Protein AF-A0A166U995-F1 (afdb_monomer)

Foldseek 3Di:
DDFPQDKDKFKFFFKDWPDCPCVVVDPVDDTDMDTDPWIKMKIKHFDDDDPPDADQKEWEAAQQAPPRIWIWHWDQDPPLPFIQIDTDADDPCRDDDQLLLRLLCRLLRRVLVVLLVVVVVVVVVVDDDPVVVVVVVVLSDGYMYMYIFTFCLQFDPVFAFPDPDPPNDRGTRGHHHPQPTHGPQRPVSLRVSLNSSVSSCPRRDDVVSADCVDPVNVVVSCVSSVVSSVSSVVVLVVVVVVVVVVVVVVPPDDDDDDDDDDDDPPSDPPDDDDDPDDDDDD

Mean predicted aligned error: 12.71 Å

Nearest PDB structures (foldseek):
  3k17-assembly1_A  TM=7.870E-01  e=3.834E-06  Listeria innocua
  1k47-assembly6_F  TM=7.897E-01  e=2.442E-03  Streptococcus pneumoniae R6
  3u1k-assembly1_A  TM=3.417E-01  e=2.983E+00  Homo sapiens

InterPro domains:
  IPR014721 Small ribosomal subunit protein uS5 domain 2-type fold, subgroup [G3DSA:3.30.230.10] (4-231)
  IPR020568 Ribosomal protein uS5 domain 2-type superfamily [SSF54211] (8-223)
  IPR035102 Phosphomevalonate kinase [PTHR31814] (8-224)

pLDDT: mean 74.11, std 20.64, range [25.38, 97.12]

Radius of gyration: 22.21 Å; Cα contacts (8 Å, |Δi|>4): 396; chains: 1; bounding box: 67×56×67 Å

Secondary structure (DSSP, 8-state):
-PPPSSPEEEEEEEEEEEE-GGGGGSTT---EEEEEEEEEEEEEEE-PPPTT----EEEEE-TTSTT-EEEEEEEEPSTT--EEEEE---STT-PPP-HHHHHHHHHHHHHHHHHHHHHHHHHHHTT--THHHHHHTT-S---EEEEEEE-GGGB-TTS-BSS-SS---SSPPBSS-TTTSPB-SS-HHHHHHHHHHHHHHHHHS-TTT--TTSHHHHHHHHHHHHHHHHHHHHHHHHHHHHHHHHHHHT-------------------S------------

Sequence (282 aa):
MAPTDTPVAVSAPGKVLLAGGYLVLDRNYTGLVFGLSARINVIAGAIHTGPGVQLNEIVVDSPQFVDAQWRYGYHAAPAEGGIKVTQLQVGPDTQQPNPFVETTLSYALTFVQHVLDEQQQQQQQSGKTAAAAAAAASHSLSPVRLIILADNDYYSQSTPTITGAGAAGRFPRFTVPLSKANKTGLGSSAALVTSLTAAVLSHYLPRAAFDMASPGGQQTLHNLGGSTTRLGASRCKAAAAAAAAGRKGRGSRKRRRRGCACQRASCCACATSTAAARRSAW

Structure (mmCIF, N/CA/C/O backbone):
data_AF-A0A166U995-F1
#
_entry.id   AF-A0A166U995-F1
#
loop_
_atom_site.group_PDB
_atom_site.id
_atom_site.type_symbol
_atom_site.label_atom_id
_atom_site.label_alt_id
_atom_site.label_comp_id
_atom_site.label_asym_id
_atom_site.label_entity_id
_atom_site.label_seq_id
_atom_site.pdbx_PDB_ins_code
_atom_site.Cartn_x
_atom_site.Cartn_y
_atom_site.Cartn_z
_atom_site.occupancy
_atom_site.B_iso_or_equiv
_atom_site.auth_seq_id
_atom_site.auth_comp_id
_atom_site.auth_asym_id
_atom_site.auth_atom_id
_atom_site.pdbx_PDB_model_num
ATOM 1 N N . MET A 1 1 ? -11.343 -5.758 20.465 1.00 40.97 1 MET A N 1
ATOM 2 C CA . MET A 1 1 ? -11.021 -7.023 19.765 1.00 40.97 1 MET A CA 1
ATOM 3 C C . MET A 1 1 ? -9.571 -6.901 19.330 1.00 40.97 1 MET A C 1
ATOM 5 O O . MET A 1 1 ? -9.270 -5.942 18.634 1.00 40.97 1 MET A O 1
ATOM 9 N N . ALA A 1 2 ? -8.675 -7.733 19.869 1.00 41.19 2 ALA A N 1
ATOM 10 C CA . ALA A 1 2 ? -7.238 -7.648 19.593 1.00 41.19 2 ALA A CA 1
ATOM 11 C C . ALA A 1 2 ? -6.964 -7.831 18.084 1.00 41.19 2 ALA A C 1
ATOM 13 O O . ALA A 1 2 ? -7.758 -8.520 17.433 1.00 41.19 2 ALA A O 1
ATOM 14 N N . PRO A 1 3 ? -5.889 -7.237 17.525 1.00 52.44 3 PRO A N 1
ATOM 15 C CA . PRO A 1 3 ? -5.439 -7.559 16.170 1.00 52.44 3 PRO A CA 1
ATOM 16 C C . PRO A 1 3 ? -5.376 -9.083 16.033 1.00 52.44 3 PRO A C 1
ATOM 18 O O . PRO A 1 3 ? -4.871 -9.768 16.925 1.00 52.44 3 PRO A O 1
ATOM 21 N N . THR A 1 4 ? -5.956 -9.636 14.968 1.00 55.25 4 THR A N 1
ATOM 22 C CA . THR A 1 4 ? -5.869 -11.078 14.732 1.00 55.25 4 THR A CA 1
ATOM 23 C C . THR A 1 4 ? -4.399 -11.453 14.639 1.00 55.25 4 THR A C 1
ATOM 25 O O . THR A 1 4 ? -3.689 -10.959 13.768 1.00 55.25 4 THR A O 1
ATOM 28 N N . ASP A 1 5 ? -3.962 -12.348 15.522 1.00 66.50 5 ASP A N 1
ATOM 29 C CA . ASP A 1 5 ? -2.595 -12.883 15.556 1.00 66.50 5 ASP A CA 1
ATOM 30 C C . ASP A 1 5 ? -2.226 -13.630 14.256 1.00 66.50 5 ASP A C 1
ATOM 32 O O . ASP A 1 5 ? -1.081 -13.954 13.953 1.00 66.50 5 ASP A O 1
ATOM 36 N N . THR A 1 6 ? -3.236 -13.898 13.429 1.00 82.56 6 THR A N 1
ATOM 37 C CA . THR A 1 6 ? -3.070 -14.456 12.099 1.00 82.56 6 THR A CA 1
ATOM 38 C C . THR A 1 6 ? -2.465 -13.417 11.148 1.00 82.56 6 THR A C 1
ATOM 40 O O . THR A 1 6 ? -3.075 -12.368 10.917 1.00 82.56 6 THR A O 1
ATOM 43 N N . PRO A 1 7 ? -1.306 -13.706 10.532 1.00 89.19 7 PRO A N 1
ATOM 44 C CA . PRO A 1 7 ? -0.726 -12.816 9.543 1.00 89.19 7 PRO A CA 1
ATOM 45 C C . PRO A 1 7 ? -1.648 -12.688 8.328 1.00 89.19 7 PRO A C 1
ATOM 47 O O . PRO A 1 7 ? -2.227 -13.662 7.844 1.00 89.19 7 PRO A O 1
ATOM 50 N N . VAL A 1 8 ? -1.753 -11.470 7.808 1.00 93.19 8 VAL A N 1
ATOM 51 C CA . VAL A 1 8 ? -2.562 -11.139 6.638 1.00 93.19 8 VAL A CA 1
ATOM 52 C C . VAL A 1 8 ? -1.644 -10.975 5.437 1.00 93.19 8 VAL A C 1
ATOM 54 O O . VAL A 1 8 ? -0.728 -10.160 5.466 1.00 93.19 8 VAL A O 1
ATOM 57 N N . ALA A 1 9 ? -1.900 -11.713 4.360 1.00 95.06 9 ALA A N 1
ATOM 58 C CA . ALA A 1 9 ? -1.171 -11.577 3.104 1.00 95.06 9 ALA A CA 1
ATOM 59 C C . ALA A 1 9 ? -2.103 -11.055 2.005 1.00 95.06 9 ALA A C 1
ATOM 61 O O . ALA A 1 9 ? -3.118 -11.677 1.696 1.00 95.06 9 ALA A O 1
ATOM 62 N N . VAL A 1 10 ? -1.747 -9.923 1.395 1.00 95.56 10 VAL A N 1
ATOM 63 C CA . VAL A 1 10 ? -2.511 -9.301 0.304 1.00 95.56 10 VAL A CA 1
ATOM 64 C C . VAL A 1 10 ? -1.605 -9.066 -0.892 1.00 95.56 10 VAL A C 1
ATOM 66 O O . VAL A 1 10 ? -0.420 -8.786 -0.738 1.00 95.56 10 VAL A O 1
ATOM 69 N N . SER A 1 11 ? -2.157 -9.149 -2.103 1.00 95.31 11 SER A N 1
ATOM 70 C CA . SER A 1 11 ? -1.433 -8.791 -3.321 1.00 95.31 11 SER A CA 1
ATOM 71 C C . SER A 1 11 ? -2.238 -7.859 -4.215 1.00 95.31 11 SER A C 1
ATOM 73 O O . SER A 1 11 ? -3.460 -7.976 -4.303 1.00 95.31 11 SER A O 1
ATOM 75 N N . ALA A 1 12 ? -1.545 -6.954 -4.903 1.00 94.38 12 ALA A N 1
ATOM 76 C CA . ALA A 1 12 ? -2.131 -6.058 -5.892 1.00 94.38 12 ALA A CA 1
ATOM 77 C C . ALA A 1 12 ? -1.414 -6.206 -7.244 1.00 94.38 12 ALA A C 1
ATOM 79 O O . ALA A 1 12 ? -0.177 -6.254 -7.273 1.00 94.38 12 ALA A O 1
ATOM 80 N N . PRO A 1 13 ? -2.164 -6.291 -8.357 1.00 94.38 13 PRO A N 1
ATOM 81 C CA . PRO A 1 13 ? -1.589 -6.408 -9.689 1.00 94.38 13 PRO A CA 1
ATOM 82 C C . PRO A 1 13 ? -1.002 -5.080 -10.177 1.00 94.38 13 PRO A C 1
ATOM 84 O O . PRO A 1 13 ? -1.408 -3.992 -9.760 1.00 94.38 13 PRO A O 1
ATOM 87 N N . GLY A 1 14 ? -0.064 -5.191 -11.112 1.00 89.69 14 GLY A N 1
ATOM 88 C CA . GLY A 1 14 ? 0.461 -4.074 -11.883 1.00 89.69 14 GLY A CA 1
ATOM 89 C C . GLY A 1 14 ? -0.554 -3.588 -12.902 1.00 89.69 14 GLY A C 1
ATOM 90 O O . GLY A 1 14 ? -1.583 -4.228 -13.136 1.00 89.69 14 GLY A O 1
ATOM 91 N N . LYS A 1 15 ? -0.258 -2.450 -13.529 1.00 91.38 15 LYS A N 1
ATOM 92 C CA . LYS A 1 15 ? -1.148 -1.860 -14.527 1.00 91.38 15 LYS A CA 1
ATOM 93 C C . LYS A 1 15 ? -0.398 -1.299 -15.722 1.00 91.38 15 LYS A C 1
ATOM 95 O O . LYS A 1 15 ? 0.679 -0.723 -15.570 1.00 91.38 15 LYS A O 1
ATOM 100 N N . VAL A 1 16 ? -1.024 -1.399 -16.891 1.00 90.38 16 VAL A N 1
ATOM 101 C CA . VAL A 1 16 ? -0.545 -0.795 -18.141 1.00 90.38 16 VAL A CA 1
ATOM 102 C C . VAL A 1 16 ? -1.688 -0.048 -18.813 1.00 90.38 16 VAL A C 1
ATOM 104 O O . VAL A 1 16 ? -2.783 -0.585 -18.968 1.00 90.38 16 VAL A O 1
ATOM 107 N N . LEU A 1 17 ? -1.428 1.204 -19.194 1.00 89.19 17 LEU A N 1
ATOM 108 C CA . LEU A 1 17 ? -2.346 2.015 -19.991 1.00 89.19 17 LEU A CA 1
ATOM 109 C C . LEU A 1 17 ? -2.196 1.612 -21.460 1.00 89.19 17 LEU A C 1
ATOM 111 O O . LEU A 1 17 ? -1.150 1.863 -22.054 1.00 89.19 17 LEU A O 1
ATOM 115 N N . LEU A 1 18 ? -3.228 0.987 -22.024 1.00 89.56 18 LEU A N 1
ATOM 116 C CA . LEU A 1 18 ? -3.241 0.558 -23.421 1.00 89.56 18 LEU A CA 1
ATOM 117 C C . LEU A 1 18 ? -3.664 1.696 -24.355 1.00 89.56 18 LEU A C 1
ATOM 119 O O . LEU A 1 18 ? -3.081 1.870 -25.420 1.00 89.56 18 LEU A O 1
ATOM 123 N N . ALA A 1 19 ? -4.675 2.474 -23.955 1.00 90.44 19 ALA A N 1
ATOM 124 C CA . ALA A 1 19 ? -5.242 3.544 -24.774 1.00 90.44 19 ALA A CA 1
ATOM 125 C C . ALA A 1 19 ? -5.644 4.765 -23.933 1.00 90.44 19 ALA A C 1
ATOM 127 O O . ALA A 1 19 ? -5.934 4.647 -22.743 1.00 90.44 19 ALA A O 1
ATOM 128 N N . GLY A 1 20 ? -5.658 5.940 -24.570 1.00 87.56 20 GLY A N 1
ATOM 129 C CA . GLY A 1 20 ? -6.004 7.238 -23.974 1.00 87.56 20 GLY A CA 1
ATOM 130 C C . GLY A 1 20 ? -4.795 8.153 -23.746 1.00 87.56 20 GLY A C 1
ATOM 131 O O . GLY A 1 20 ? -4.885 9.360 -23.955 1.00 87.56 20 GLY A O 1
ATOM 132 N N . GLY A 1 21 ? -3.630 7.600 -23.391 1.00 87.38 21 GLY A N 1
ATOM 133 C CA . GLY A 1 21 ? -2.399 8.382 -23.213 1.00 87.38 21 GLY A CA 1
ATOM 134 C C . GLY A 1 21 ? -2.585 9.552 -22.241 1.00 87.38 21 GLY A C 1
ATOM 135 O O . GLY A 1 21 ? -3.121 9.374 -21.153 1.00 87.38 21 GLY A O 1
ATOM 136 N N . TYR A 1 22 ? -2.162 10.756 -22.632 1.00 87.62 22 TYR A N 1
ATOM 137 C CA . TYR A 1 22 ? -2.335 11.965 -21.816 1.00 87.62 22 TYR A CA 1
ATOM 138 C C . TYR A 1 22 ? -3.757 12.538 -21.828 1.00 87.62 22 TYR A C 1
ATOM 140 O O . TYR A 1 22 ? -4.067 13.362 -20.970 1.00 87.62 22 TYR A O 1
ATOM 148 N N . LEU A 1 23 ? -4.629 12.102 -22.745 1.00 90.19 23 LEU A N 1
ATOM 149 C CA . LEU A 1 23 ? -6.001 12.615 -22.829 1.00 90.19 23 LEU A CA 1
ATOM 150 C C . LEU A 1 23 ? -6.800 12.297 -21.566 1.00 90.19 23 LE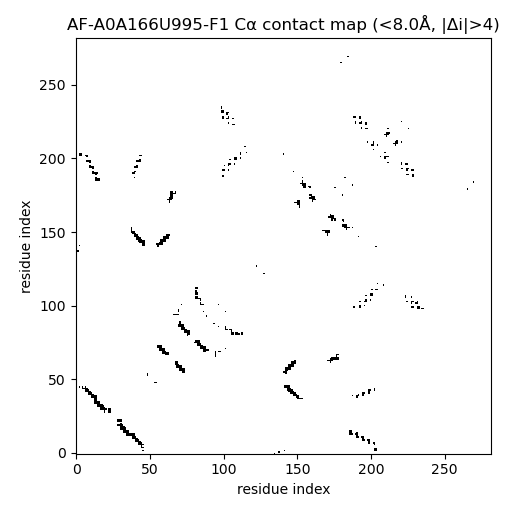U A C 1
ATOM 152 O O . LEU A 1 23 ? -7.637 13.090 -21.165 1.00 90.19 23 LEU A O 1
ATOM 156 N N . VAL A 1 24 ? -6.456 11.207 -20.872 1.00 87.62 24 VAL A N 1
ATOM 157 C CA . VAL A 1 24 ? -7.078 10.789 -19.601 1.00 87.62 24 VAL A CA 1
ATOM 158 C C . VAL A 1 24 ? -6.906 11.799 -18.457 1.00 87.62 24 VAL A C 1
ATOM 160 O O . VAL A 1 24 ? -7.468 11.611 -17.381 1.00 87.62 24 VAL A O 1
ATOM 163 N N . LEU A 1 25 ? -6.074 12.832 -18.639 1.00 86.12 25 LEU A N 1
ATOM 164 C CA . LEU A 1 25 ? -5.961 13.944 -17.693 1.00 86.12 25 LEU A CA 1
ATOM 165 C C . LEU A 1 25 ? -7.156 14.905 -17.783 1.00 86.12 25 LEU A C 1
ATOM 167 O O . LEU A 1 25 ? -7.445 15.598 -16.808 1.00 86.12 25 LEU A O 1
ATOM 171 N N . ASP A 1 26 ? -7.839 14.939 -18.926 1.00 89.31 26 ASP A N 1
ATOM 172 C CA . ASP A 1 26 ? -9.098 15.647 -19.117 1.00 89.31 26 ASP A CA 1
ATOM 173 C C . ASP A 1 26 ? -10.264 14.683 -18.845 1.00 89.31 26 ASP A C 1
ATOM 175 O O . ASP A 1 26 ? -10.304 13.557 -19.341 1.00 89.31 26 ASP A O 1
ATOM 179 N N . ARG A 1 27 ? -11.226 15.140 -18.034 1.00 89.19 27 ARG A N 1
ATOM 180 C CA . ARG A 1 27 ? -12.391 14.356 -17.598 1.00 89.19 27 ARG A CA 1
ATOM 181 C C . ARG A 1 27 ? -13.277 13.903 -18.759 1.00 89.19 27 ARG A C 1
ATOM 183 O O . ARG A 1 27 ? -14.024 12.947 -18.584 1.00 89.19 27 ARG A O 1
ATOM 190 N N . ASN A 1 28 ? -13.200 14.570 -19.911 1.00 93.06 28 ASN A N 1
ATOM 191 C CA . ASN A 1 28 ? -13.978 14.218 -21.098 1.00 93.06 28 ASN A CA 1
ATOM 192 C C . ASN A 1 28 ? -13.472 12.953 -21.807 1.00 93.06 28 ASN A C 1
ATOM 194 O O . ASN A 1 28 ? -14.183 12.410 -22.649 1.00 93.06 28 ASN A O 1
ATOM 198 N N . TYR A 1 29 ? -12.263 12.478 -21.492 1.00 90.88 29 TYR A N 1
ATOM 199 C CA . TYR A 1 29 ? -11.660 11.333 -22.166 1.00 90.88 29 TYR A CA 1
ATOM 200 C C . TYR A 1 29 ? -11.418 10.174 -21.204 1.00 90.88 29 TYR A C 1
ATOM 202 O O . TYR A 1 29 ? -10.884 10.323 -20.105 1.00 90.88 29 TYR A O 1
ATOM 210 N N . THR A 1 30 ? -11.756 8.973 -21.661 1.00 92.06 30 THR A N 1
ATOM 211 C CA . THR A 1 30 ? -11.532 7.726 -20.928 1.00 92.06 30 THR A CA 1
ATOM 212 C C . THR A 1 30 ? -10.283 7.010 -21.428 1.00 92.06 30 THR A C 1
ATOM 214 O O . THR A 1 30 ? -9.987 7.009 -22.623 1.00 92.06 30 THR A O 1
ATOM 217 N N . GLY A 1 31 ? -9.562 6.359 -20.516 1.00 90.88 31 GLY A N 1
ATOM 218 C CA . GLY A 1 31 ? -8.448 5.471 -20.848 1.00 90.88 31 GLY A CA 1
ATOM 219 C C . GLY A 1 31 ? -8.813 4.002 -20.674 1.00 90.88 31 GLY A C 1
ATOM 220 O O . GLY A 1 31 ? -9.660 3.666 -19.850 1.00 90.88 31 GLY A O 1
ATOM 221 N N . LEU A 1 32 ? -8.122 3.126 -21.403 1.00 92.31 32 LEU A N 1
ATOM 222 C CA . LEU A 1 32 ? -8.209 1.676 -21.224 1.00 92.31 32 LEU A CA 1
ATOM 223 C C . LEU A 1 32 ? -6.954 1.175 -20.510 1.00 92.31 32 LEU A C 1
ATOM 225 O O . LEU A 1 32 ? -5.838 1.381 -20.992 1.00 92.31 32 LEU A O 1
ATOM 229 N N . VAL A 1 33 ? -7.136 0.512 -19.369 1.00 90.75 33 VAL A N 1
ATOM 230 C CA . VAL A 1 33 ? -6.049 -0.013 -18.533 1.00 90.75 33 VAL A CA 1
ATOM 231 C C . VAL A 1 33 ? -6.222 -1.515 -18.355 1.00 90.75 33 VAL A C 1
ATOM 233 O O . VAL A 1 33 ? -7.307 -1.969 -18.003 1.00 90.75 33 VAL A O 1
ATOM 236 N N . PHE A 1 34 ? -5.140 -2.274 -18.528 1.00 91.56 34 PHE A N 1
ATOM 237 C CA . PHE A 1 34 ? -5.103 -3.695 -18.192 1.00 91.56 34 PHE A CA 1
ATOM 238 C C . PHE A 1 34 ? -4.376 -3.939 -16.873 1.00 91.56 34 PHE A C 1
ATOM 240 O O . PHE A 1 34 ? -3.323 -3.351 -16.608 1.00 91.56 34 PHE A O 1
ATOM 247 N N . GLY A 1 35 ? -4.951 -4.826 -16.059 1.00 91.38 35 GLY A N 1
ATOM 248 C CA . GLY A 1 35 ? -4.277 -5.423 -14.914 1.00 91.38 35 GLY A CA 1
ATOM 249 C C . GLY A 1 35 ? -3.316 -6.513 -15.380 1.00 91.38 35 GLY A C 1
ATOM 250 O O . GLY A 1 35 ? -3.642 -7.292 -16.272 1.00 91.38 35 GLY A O 1
ATOM 251 N N . LEU A 1 36 ? -2.129 -6.559 -14.787 1.00 91.38 36 LEU A N 1
ATOM 252 C CA . LEU A 1 36 ? -1.096 -7.535 -15.125 1.00 91.38 36 LEU A CA 1
ATOM 253 C C . LEU A 1 36 ? -1.033 -8.681 -14.110 1.00 91.38 36 LEU A C 1
ATOM 255 O O . LEU A 1 36 ? -1.488 -8.556 -12.973 1.00 91.38 36 LEU A O 1
ATOM 259 N N . SER A 1 37 ? -0.397 -9.785 -14.506 1.00 90.94 37 SER A N 1
ATOM 260 C CA . SER A 1 37 ? -0.053 -10.892 -13.603 1.00 90.94 37 SER A CA 1
ATOM 261 C C . SER A 1 37 ? 1.040 -10.523 -12.592 1.00 90.94 37 SER A C 1
ATOM 263 O O . SER A 1 37 ? 1.071 -11.111 -11.513 1.00 90.94 37 SER A O 1
ATOM 265 N N . ALA A 1 38 ? 1.883 -9.532 -12.908 1.00 90.69 38 ALA A N 1
ATOM 266 C CA . ALA A 1 38 ? 2.919 -9.006 -12.022 1.00 90.69 38 ALA A CA 1
ATOM 267 C C . ALA A 1 38 ? 2.306 -8.380 -10.760 1.00 90.69 38 ALA A C 1
ATOM 269 O O . ALA A 1 38 ? 1.532 -7.424 -10.849 1.00 90.69 38 ALA A O 1
ATOM 270 N N . ARG A 1 39 ? 2.661 -8.875 -9.572 1.00 94.38 39 ARG A N 1
ATOM 271 C CA . ARG A 1 39 ? 2.055 -8.463 -8.296 1.00 94.38 39 ARG A CA 1
ATOM 272 C C . ARG A 1 39 ? 3.062 -7.917 -7.292 1.00 94.38 39 ARG A C 1
ATOM 274 O O . ARG A 1 39 ? 4.216 -8.334 -7.236 1.00 94.38 39 ARG A O 1
ATOM 281 N N . ILE A 1 40 ? 2.593 -6.971 -6.484 1.00 95.00 40 ILE A N 1
ATOM 282 C CA . ILE A 1 40 ? 3.240 -6.610 -5.222 1.00 95.00 40 ILE A CA 1
ATOM 283 C C . ILE A 1 40 ? 2.430 -7.244 -4.105 1.00 95.00 40 ILE A C 1
ATOM 285 O O . ILE A 1 40 ? 1.207 -7.115 -4.069 1.00 95.00 40 ILE A O 1
ATOM 289 N N . ASN A 1 41 ? 3.123 -7.951 -3.227 1.00 96.25 41 ASN A N 1
ATOM 290 C CA . ASN A 1 41 ? 2.583 -8.696 -2.109 1.00 96.25 41 ASN A CA 1
ATOM 291 C C . ASN A 1 41 ? 3.012 -7.996 -0.820 1.00 96.25 41 ASN A C 1
ATOM 293 O O . ASN A 1 41 ? 4.173 -7.608 -0.678 1.00 96.25 41 ASN A O 1
ATOM 297 N N . VAL A 1 42 ? 2.077 -7.844 0.109 1.00 97.12 42 VAL A N 1
ATOM 298 C CA . VAL A 1 42 ? 2.320 -7.289 1.437 1.00 97.12 42 VAL A CA 1
ATOM 299 C C . VAL A 1 42 ? 1.830 -8.284 2.470 1.00 97.12 42 VAL A C 1
ATOM 301 O O . VAL A 1 42 ? 0.691 -8.743 2.403 1.00 97.12 42 VAL A O 1
ATOM 304 N N . ILE A 1 43 ? 2.703 -8.612 3.416 1.00 96.06 43 ILE A N 1
ATOM 305 C CA . ILE A 1 43 ? 2.390 -9.467 4.558 1.00 96.06 43 ILE A CA 1
ATOM 306 C C . ILE A 1 43 ? 2.389 -8.587 5.803 1.00 96.06 43 ILE A C 1
ATOM 308 O O . ILE A 1 43 ? 3.409 -7.972 6.104 1.00 96.06 43 ILE A O 1
ATOM 312 N N . ALA A 1 44 ? 1.264 -8.525 6.505 1.00 94.25 44 ALA A N 1
ATOM 313 C CA . ALA A 1 44 ? 1.107 -7.842 7.780 1.00 94.25 44 ALA A CA 1
ATOM 314 C C . ALA A 1 44 ? 1.054 -8.862 8.918 1.00 94.25 44 ALA A C 1
ATOM 316 O O . ALA A 1 44 ? 0.261 -9.800 8.869 1.00 94.25 44 ALA A O 1
ATOM 317 N N . GLY A 1 45 ? 1.883 -8.680 9.940 1.00 90.81 45 GLY A N 1
ATOM 318 C CA . GLY A 1 45 ? 1.884 -9.510 11.143 1.00 90.81 45 GLY A CA 1
ATOM 319 C C . GLY A 1 45 ? 2.142 -8.675 12.389 1.00 90.81 45 GLY A C 1
ATOM 320 O O . GLY A 1 45 ? 2.837 -7.660 12.320 1.00 90.81 45 GLY A O 1
ATOM 321 N N . ALA A 1 46 ? 1.579 -9.092 13.521 1.00 86.38 46 ALA A N 1
ATOM 322 C CA . ALA A 1 46 ? 1.794 -8.417 14.793 1.00 86.38 46 ALA A CA 1
ATOM 323 C C . ALA A 1 46 ? 3.270 -8.505 15.219 1.00 86.38 46 ALA A C 1
ATOM 325 O O . ALA A 1 46 ? 3.953 -9.500 14.963 1.00 86.38 46 ALA A O 1
ATOM 326 N N . ILE A 1 47 ? 3.780 -7.454 15.866 1.00 83.69 47 ILE A N 1
ATOM 327 C CA . ILE A 1 47 ? 5.085 -7.513 16.534 1.00 83.69 47 ILE A CA 1
ATOM 328 C C . ILE A 1 47 ? 4.834 -7.899 17.987 1.00 83.69 47 ILE A C 1
ATOM 330 O O . ILE A 1 47 ? 4.299 -7.107 18.761 1.00 83.69 47 ILE A O 1
ATOM 334 N N . HIS A 1 48 ? 5.240 -9.109 18.364 1.00 70.31 48 HIS A N 1
ATOM 335 C CA . HIS A 1 48 ? 5.196 -9.544 19.756 1.00 70.31 48 HIS A CA 1
ATOM 336 C C . HIS A 1 48 ? 6.394 -8.982 20.504 1.00 70.31 48 HIS A C 1
ATOM 338 O O . HIS A 1 48 ? 7.546 -9.280 20.182 1.00 70.31 48 HIS A O 1
ATOM 344 N N . THR A 1 49 ? 6.118 -8.158 21.504 1.00 63.38 49 THR A N 1
ATOM 345 C CA . THR A 1 49 ? 7.129 -7.612 22.402 1.00 63.38 49 THR A CA 1
ATOM 346 C C . THR A 1 49 ? 7.064 -8.358 23.728 1.00 63.38 49 THR A C 1
ATOM 348 O O . THR A 1 49 ? 6.007 -8.840 24.139 1.00 63.38 49 THR A O 1
ATOM 351 N N . GLY A 1 50 ? 8.213 -8.510 24.389 1.00 62.00 50 GLY A N 1
ATOM 352 C CA . GLY A 1 50 ? 8.258 -9.106 25.723 1.00 62.00 50 GLY A CA 1
ATOM 353 C C . GLY A 1 50 ? 7.490 -8.257 26.751 1.00 62.00 50 GLY A C 1
ATOM 354 O O . GLY A 1 50 ? 7.305 -7.052 26.539 1.00 62.00 50 GLY A O 1
ATOM 355 N N . PRO A 1 51 ? 7.051 -8.854 27.875 1.00 48.50 51 PRO A N 1
ATOM 356 C CA . PRO A 1 51 ? 6.343 -8.125 28.922 1.00 48.50 51 PRO A CA 1
ATOM 357 C C . PRO A 1 51 ? 7.177 -6.932 29.417 1.00 48.50 51 PRO A C 1
ATOM 359 O O . PRO A 1 51 ? 8.336 -7.089 29.791 1.00 48.50 51 PRO A O 1
ATOM 362 N N . GLY A 1 52 ? 6.583 -5.733 29.388 1.00 55.62 52 GLY A N 1
ATOM 363 C CA . GLY A 1 52 ? 7.209 -4.476 29.824 1.00 55.62 52 GLY A CA 1
ATOM 364 C C . GLY A 1 52 ? 7.659 -3.526 28.705 1.00 55.62 52 GLY A C 1
ATOM 365 O O . GLY A 1 52 ? 8.001 -2.385 29.001 1.00 55.62 52 GLY A O 1
ATOM 366 N N . VAL A 1 53 ? 7.612 -3.938 27.430 1.00 59.56 53 VAL A N 1
ATOM 367 C CA . VAL A 1 53 ? 7.956 -3.065 26.291 1.00 59.56 53 VAL A CA 1
ATOM 368 C C . VAL A 1 53 ? 6.696 -2.692 25.510 1.00 59.56 53 VAL A C 1
ATOM 370 O O . VAL A 1 53 ? 6.194 -3.486 24.713 1.00 59.56 53 VAL A O 1
ATOM 373 N N . GLN A 1 54 ? 6.200 -1.467 25.707 1.00 60.50 54 GLN A N 1
ATOM 374 C CA . GLN A 1 54 ? 5.219 -0.870 24.799 1.00 60.50 54 GLN A CA 1
ATOM 375 C C . GLN A 1 54 ? 5.952 -0.221 23.627 1.00 60.50 54 GLN A C 1
ATOM 377 O O . GLN A 1 54 ? 6.640 0.786 23.782 1.00 60.50 54 GLN A O 1
ATOM 382 N N . LEU A 1 55 ? 5.820 -0.826 22.452 1.00 67.88 55 LEU A N 1
ATOM 383 C CA . LEU A 1 55 ? 6.233 -0.222 21.193 1.00 67.88 55 LEU A CA 1
ATOM 384 C C . LEU A 1 55 ? 5.001 0.419 20.553 1.00 67.88 55 LEU A C 1
ATOM 386 O O . LEU A 1 55 ? 3.929 -0.168 20.575 1.00 67.88 55 LEU A O 1
ATOM 390 N N . ASN A 1 56 ? 5.166 1.608 19.981 1.00 77.62 56 ASN A N 1
ATOM 391 C CA . ASN A 1 56 ? 4.189 2.246 19.093 1.00 77.62 56 ASN A CA 1
ATOM 392 C C . ASN A 1 56 ? 4.867 2.435 17.737 1.00 77.62 56 ASN A C 1
ATOM 394 O O . ASN A 1 56 ? 5.153 3.551 17.299 1.00 77.62 56 ASN A O 1
ATOM 398 N N . GLU A 1 57 ? 5.245 1.310 17.134 1.00 87.25 57 GLU A N 1
ATOM 399 C CA . GLU A 1 57 ? 6.097 1.277 15.956 1.00 87.25 57 GLU A CA 1
ATOM 400 C C . GLU A 1 57 ? 5.508 0.387 14.863 1.00 87.25 57 GLU A C 1
ATOM 402 O O . GLU A 1 57 ? 5.005 -0.708 15.112 1.00 87.25 57 GLU A O 1
ATOM 407 N N . ILE A 1 58 ? 5.630 0.865 13.630 1.00 91.12 58 ILE A N 1
ATOM 408 C CA . ILE A 1 58 ? 5.369 0.121 12.408 1.00 91.12 58 ILE A CA 1
ATOM 409 C C . ILE A 1 58 ? 6.703 -0.113 11.714 1.00 91.12 58 ILE A C 1
ATOM 411 O O . ILE A 1 58 ? 7.396 0.835 11.333 1.00 91.12 58 ILE A O 1
ATOM 415 N N . VAL A 1 59 ? 7.046 -1.382 11.523 1.00 91.88 59 VAL A N 1
ATOM 416 C CA . VAL A 1 59 ? 8.264 -1.787 10.818 1.00 91.88 59 VAL A CA 1
ATOM 417 C C . VAL A 1 59 ? 7.883 -2.226 9.414 1.00 91.88 59 VAL A C 1
ATOM 419 O O . VAL A 1 59 ? 7.053 -3.113 9.242 1.00 91.88 59 VAL A O 1
ATOM 422 N N . VAL A 1 60 ? 8.487 -1.612 8.403 1.00 93.81 60 VAL A N 1
ATOM 423 C CA . VAL A 1 60 ? 8.265 -1.932 6.994 1.00 93.81 60 VAL A CA 1
ATOM 424 C C . VAL A 1 60 ? 9.556 -2.457 6.389 1.00 93.81 60 VAL A C 1
ATOM 426 O O . VAL A 1 60 ? 10.539 -1.728 6.294 1.00 93.81 60 VAL A O 1
ATOM 429 N N . ASP A 1 61 ? 9.539 -3.703 5.936 1.00 91.94 61 ASP A N 1
ATOM 430 C CA . ASP A 1 61 ? 10.687 -4.393 5.360 1.00 91.94 61 ASP A CA 1
ATOM 431 C C . ASP A 1 61 ? 10.471 -4.688 3.877 1.00 91.94 61 ASP A C 1
ATOM 433 O O . ASP A 1 61 ? 9.413 -5.166 3.471 1.00 91.94 61 ASP A O 1
ATOM 437 N N . SER A 1 62 ? 11.503 -4.489 3.062 1.00 91.75 62 SER A N 1
ATOM 438 C CA . SER A 1 62 ? 11.561 -5.000 1.695 1.00 91.75 62 SER A CA 1
ATOM 439 C C . SER A 1 62 ? 12.8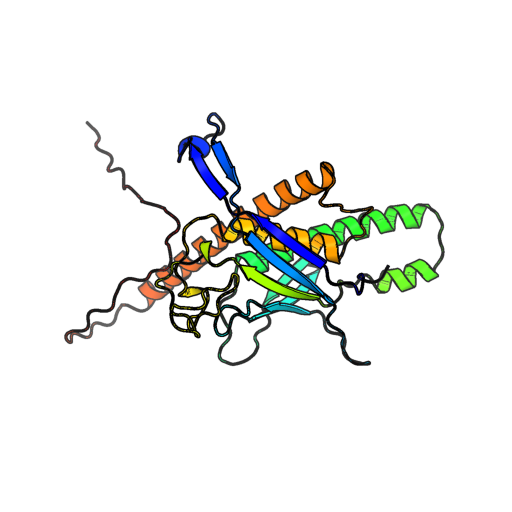41 -5.822 1.510 1.00 91.75 62 SER A C 1
ATOM 441 O O . SER A 1 62 ? 13.862 -5.300 1.063 1.00 91.75 62 SER A O 1
ATOM 443 N N . PRO A 1 63 ? 12.816 -7.129 1.834 1.00 88.94 63 PRO A N 1
ATOM 444 C CA . PRO A 1 63 ? 14.019 -7.969 1.914 1.00 88.94 63 PRO A CA 1
ATOM 445 C C . PRO A 1 63 ? 14.706 -8.211 0.560 1.00 88.94 63 PRO A C 1
ATOM 447 O O . PRO A 1 63 ? 15.750 -8.857 0.496 1.00 88.94 63 PRO A O 1
ATOM 450 N N . GLN A 1 64 ? 14.109 -7.735 -0.533 1.00 87.25 64 GLN A N 1
ATOM 451 C CA . GLN A 1 64 ? 14.682 -7.810 -1.871 1.00 87.25 64 GLN A CA 1
ATOM 452 C C . GLN A 1 64 ? 15.768 -6.763 -2.110 1.00 87.25 64 GLN A C 1
ATOM 454 O O . GLN A 1 64 ? 16.557 -6.942 -3.027 1.00 87.25 64 GLN A O 1
ATOM 459 N N . PHE A 1 65 ? 15.823 -5.684 -1.329 1.00 86.88 65 PHE A N 1
ATOM 460 C CA . PHE A 1 65 ? 16.769 -4.592 -1.543 1.00 86.88 65 PHE A CA 1
ATOM 461 C C . PHE A 1 65 ? 17.694 -4.430 -0.346 1.00 86.88 65 PHE A C 1
ATOM 463 O O . PHE A 1 65 ? 17.294 -4.635 0.799 1.00 86.88 65 PHE A O 1
ATOM 470 N N . VAL A 1 66 ? 18.926 -4.010 -0.622 1.00 84.31 66 VAL A N 1
ATOM 471 C CA . VAL A 1 66 ? 19.907 -3.718 0.426 1.00 84.31 66 VAL A CA 1
ATOM 472 C C . VAL A 1 66 ? 19.418 -2.540 1.271 1.00 84.31 66 VAL A C 1
ATOM 474 O O . VAL A 1 66 ? 18.939 -1.533 0.735 1.00 84.31 66 VAL A O 1
ATOM 477 N N . ASP A 1 67 ? 19.509 -2.712 2.588 1.00 80.62 67 ASP A N 1
ATOM 478 C CA . ASP A 1 67 ? 19.130 -1.758 3.635 1.00 80.62 67 ASP A CA 1
ATOM 479 C C . ASP A 1 67 ? 17.666 -1.296 3.615 1.00 80.62 67 ASP A C 1
ATOM 481 O O . ASP A 1 67 ? 17.328 -0.345 4.307 1.00 80.62 67 ASP A O 1
ATOM 485 N N . ALA A 1 68 ? 16.778 -1.930 2.841 1.00 85.50 68 ALA A N 1
ATOM 486 C CA . ALA A 1 68 ? 15.395 -1.481 2.668 1.00 85.50 68 ALA A CA 1
ATOM 487 C C . ALA A 1 68 ? 14.485 -1.869 3.843 1.00 85.50 68 ALA A C 1
ATOM 489 O O . ALA A 1 68 ? 13.573 -2.690 3.714 1.00 85.50 68 ALA A O 1
ATOM 490 N N . GLN A 1 69 ? 14.742 -1.240 4.984 1.00 88.69 69 GLN A N 1
ATOM 491 C CA . GLN A 1 69 ? 13.910 -1.269 6.174 1.00 88.69 69 GLN A CA 1
ATOM 492 C C . GLN A 1 69 ? 13.569 0.168 6.572 1.00 88.69 69 GLN A C 1
ATOM 494 O O . GLN A 1 69 ? 14.440 1.032 6.671 1.00 88.69 69 GLN A O 1
ATOM 499 N N . TRP A 1 70 ? 12.292 0.411 6.849 1.00 90.38 70 TRP A N 1
ATOM 500 C CA . TRP A 1 70 ? 11.804 1.679 7.374 1.00 90.38 70 TRP A CA 1
ATOM 501 C C . TRP A 1 70 ? 11.040 1.444 8.664 1.00 90.38 70 TRP A C 1
ATOM 503 O O . TRP A 1 70 ? 10.207 0.546 8.763 1.00 90.38 70 TRP A O 1
ATOM 513 N N . ARG A 1 71 ? 11.320 2.282 9.652 1.00 90.69 71 ARG A N 1
ATOM 514 C CA . ARG A 1 71 ? 10.715 2.237 10.976 1.00 90.69 71 ARG A CA 1
ATOM 515 C C . ARG A 1 71 ? 9.931 3.511 11.198 1.00 90.69 71 ARG A C 1
ATOM 517 O O . ARG A 1 71 ? 10.453 4.601 10.966 1.00 90.69 71 ARG A O 1
ATOM 524 N N . TYR A 1 72 ? 8.677 3.382 11.599 1.00 90.81 72 TYR A N 1
ATOM 525 C CA . TYR A 1 72 ? 7.759 4.502 11.710 1.00 90.81 72 TYR A CA 1
ATOM 526 C C . TYR A 1 72 ? 7.077 4.510 13.071 1.00 90.81 72 TYR A C 1
ATOM 528 O O . TYR A 1 72 ? 6.479 3.519 13.472 1.00 90.81 72 TYR A O 1
ATOM 536 N N . GLY A 1 73 ? 7.117 5.650 13.749 1.00 89.81 73 GLY A N 1
ATOM 537 C CA . GLY A 1 73 ? 6.226 5.948 14.861 1.00 89.81 73 GLY A CA 1
ATOM 538 C C . GLY A 1 73 ? 4.948 6.595 14.339 1.00 89.81 73 GLY A C 1
ATOM 539 O O . GLY A 1 73 ? 4.952 7.228 13.279 1.00 89.81 73 GLY A O 1
ATOM 540 N N . TYR A 1 74 ? 3.862 6.464 15.086 1.00 88.94 74 TYR A N 1
ATOM 541 C CA . TYR A 1 74 ? 2.591 7.117 14.784 1.00 88.94 74 TYR A CA 1
ATOM 542 C C . TYR A 1 74 ? 2.017 7.769 16.037 1.00 88.94 74 TYR A C 1
ATOM 544 O O . TYR A 1 74 ? 2.228 7.306 17.155 1.00 88.94 74 TYR A O 1
ATOM 552 N N . HIS A 1 75 ? 1.305 8.872 15.840 1.00 85.19 75 HIS A N 1
ATOM 553 C CA . HIS A 1 75 ? 0.570 9.567 16.890 1.00 85.19 75 HIS A CA 1
ATOM 554 C C . HIS A 1 75 ? -0.674 10.228 16.299 1.00 85.19 75 HIS A C 1
ATOM 556 O O . HIS A 1 75 ? -0.689 10.601 15.122 1.00 85.19 75 HIS A O 1
ATOM 562 N N . ALA A 1 76 ? -1.709 10.390 17.121 1.00 83.38 76 ALA A N 1
ATOM 563 C CA . ALA A 1 76 ? -2.857 11.209 16.759 1.00 83.38 76 ALA A CA 1
ATOM 564 C C . ALA A 1 76 ? -2.408 12.668 16.586 1.00 83.38 76 ALA A C 1
ATOM 566 O O . ALA A 1 76 ? -1.698 13.226 17.428 1.00 83.38 76 ALA A O 1
ATOM 567 N N . ALA A 1 77 ? -2.778 13.271 15.463 1.00 81.12 77 ALA A N 1
ATOM 568 C CA . ALA A 1 77 ? -2.533 14.673 15.198 1.00 81.12 77 ALA A CA 1
ATOM 569 C C . ALA A 1 77 ? -3.511 15.540 16.015 1.00 81.12 77 ALA A C 1
ATOM 571 O O . ALA A 1 77 ? -4.660 15.144 16.217 1.00 81.12 77 ALA A O 1
ATOM 572 N N . PRO A 1 78 ? -3.093 16.737 16.462 1.00 76.12 78 PRO A N 1
ATOM 573 C CA . PRO A 1 78 ? -3.997 17.677 17.120 1.00 76.12 78 PRO A CA 1
ATOM 574 C C . PRO A 1 78 ? -5.195 18.056 16.232 1.00 76.12 78 PRO A C 1
ATOM 576 O O . PRO A 1 78 ? -5.066 18.093 15.008 1.00 76.12 78 PRO A O 1
ATOM 579 N N . ALA A 1 79 ? -6.321 18.408 16.863 1.00 72.19 79 ALA A N 1
ATOM 580 C CA . ALA A 1 79 ? -7.521 18.958 16.218 1.00 72.19 79 ALA A CA 1
ATOM 581 C C . ALA A 1 79 ? -8.142 18.068 15.117 1.00 72.19 79 ALA A C 1
ATOM 583 O O . ALA A 1 79 ? -8.401 18.551 14.017 1.00 72.19 79 ALA A O 1
ATOM 584 N N . GLU A 1 80 ? -8.373 16.778 15.401 1.00 66.88 80 GLU A N 1
ATOM 585 C CA . GLU A 1 80 ? -8.998 15.822 14.459 1.00 66.88 80 GLU A CA 1
ATOM 586 C C . GLU A 1 80 ? -8.214 15.639 13.141 1.00 66.88 80 GLU A C 1
ATOM 588 O O . GLU A 1 80 ? -8.745 15.212 12.118 1.00 66.88 80 GLU A O 1
ATOM 593 N N . GLY A 1 81 ? -6.909 15.937 13.143 1.00 73.25 81 GLY A N 1
ATOM 594 C CA . GLY A 1 81 ? -6.047 15.847 11.958 1.00 73.25 81 GLY A CA 1
ATOM 595 C C . GLY A 1 81 ? -5.688 14.421 11.512 1.00 73.25 81 GLY A C 1
ATOM 596 O O . GLY A 1 81 ? -4.846 14.260 10.626 1.00 73.25 81 GLY A O 1
ATOM 597 N N . GLY A 1 82 ? -6.274 13.393 12.131 1.00 84.44 82 GLY A N 1
ATOM 598 C CA . GLY A 1 82 ? -6.001 11.983 11.856 1.00 84.44 82 GLY A CA 1
ATOM 599 C C . GLY A 1 82 ? -4.716 11.455 12.497 1.00 84.44 82 GLY A C 1
ATOM 600 O O . GLY A 1 82 ? -4.253 11.951 13.520 1.00 84.44 82 GLY A O 1
ATOM 601 N N . ILE A 1 83 ? -4.125 10.422 11.897 1.00 87.31 83 ILE A N 1
ATOM 602 C CA . ILE A 1 83 ? -2.895 9.775 12.364 1.00 87.31 83 ILE A CA 1
ATOM 603 C C . ILE A 1 83 ? -1.702 10.304 11.571 1.00 87.31 83 ILE A C 1
ATOM 605 O O . ILE A 1 83 ? -1.609 10.141 10.350 1.00 87.31 83 ILE A O 1
ATOM 609 N N . LYS A 1 84 ? -0.742 10.898 12.283 1.00 88.06 84 LYS A N 1
ATOM 610 C CA . LYS A 1 84 ? 0.524 11.355 11.713 1.00 88.06 84 LYS A CA 1
ATOM 611 C C . LYS A 1 84 ? 1.599 10.298 11.912 1.00 88.06 84 LYS A C 1
ATOM 613 O O . LYS A 1 84 ? 1.874 9.874 13.032 1.00 88.06 84 LYS A O 1
ATOM 618 N N . VAL A 1 85 ? 2.242 9.917 10.812 1.00 89.62 85 VAL A N 1
ATOM 619 C CA . VAL A 1 85 ? 3.333 8.940 10.801 1.00 89.62 85 VAL A CA 1
ATOM 620 C C . VAL A 1 85 ? 4.667 9.660 10.641 1.00 89.62 85 VAL A C 1
ATOM 622 O O . VAL A 1 85 ? 4.828 10.511 9.768 1.00 89.62 85 VAL A O 1
ATOM 625 N N . THR A 1 86 ? 5.636 9.323 11.486 1.00 88.31 86 THR A N 1
ATOM 626 C CA . THR A 1 86 ? 6.985 9.899 11.486 1.00 88.31 86 THR A CA 1
ATOM 627 C C . THR A 1 86 ? 8.019 8.792 11.419 1.00 88.31 86 THR A C 1
ATOM 629 O O . THR A 1 86 ? 7.996 7.878 12.242 1.00 88.31 86 THR A O 1
ATOM 632 N N . GLN A 1 87 ? 8.943 8.868 10.461 1.00 87.12 87 GLN A N 1
ATOM 633 C CA . GLN A 1 87 ? 10.046 7.913 10.398 1.00 87.12 87 GLN A CA 1
ATOM 634 C C . GLN A 1 87 ? 10.949 8.075 11.624 1.00 87.12 87 GLN A C 1
ATOM 636 O O . GLN A 1 87 ? 11.397 9.180 11.933 1.00 87.12 87 GLN A O 1
ATOM 641 N N . LEU A 1 88 ? 11.217 6.966 12.304 1.00 85.44 88 LEU A N 1
ATOM 642 C CA . LEU A 1 88 ? 12.160 6.898 13.410 1.00 85.44 88 LEU A CA 1
ATOM 643 C C . LEU A 1 88 ? 13.571 6.774 12.828 1.00 85.44 88 LEU A C 1
ATOM 645 O O . LEU A 1 88 ? 13.821 5.954 11.941 1.00 85.44 88 LEU A O 1
ATOM 649 N N . GLN A 1 89 ? 14.493 7.613 13.296 1.00 72.31 89 GLN A N 1
ATOM 650 C CA . GLN A 1 89 ? 15.894 7.537 12.892 1.00 72.31 89 GLN A CA 1
ATOM 651 C C . GLN A 1 89 ? 16.562 6.391 13.648 1.00 72.31 89 GLN A C 1
ATOM 653 O O . GLN A 1 89 ? 16.677 6.440 14.871 1.00 72.31 89 GLN A O 1
ATOM 658 N N . VAL A 1 90 ? 17.004 5.363 12.926 1.00 59.78 90 VAL A N 1
ATOM 659 C CA . VAL A 1 90 ? 17.763 4.251 13.504 1.00 59.78 90 VAL A CA 1
ATOM 660 C C . VAL A 1 90 ? 19.171 4.296 12.927 1.00 59.78 90 VAL A C 1
ATOM 662 O O . VAL A 1 90 ? 19.433 3.785 11.845 1.00 59.78 90 VAL A O 1
ATOM 665 N N . GLY A 1 91 ? 20.070 4.962 13.653 1.00 58.81 91 GLY A N 1
ATOM 666 C CA . GLY A 1 91 ? 21.501 4.993 13.355 1.00 58.81 91 GLY A CA 1
ATOM 667 C C . GLY A 1 91 ? 21.959 5.998 12.279 1.00 58.81 91 GLY A C 1
ATOM 668 O O . GLY A 1 91 ? 21.150 6.705 11.670 1.00 58.81 91 GLY A O 1
ATOM 669 N N . PRO A 1 92 ? 23.289 6.083 12.064 1.00 53.50 92 PRO A N 1
ATOM 670 C CA . PRO A 1 92 ? 23.928 7.073 11.189 1.00 53.50 92 PRO A CA 1
ATOM 671 C C . PRO A 1 92 ? 23.573 6.922 9.698 1.00 53.50 92 PRO A C 1
ATOM 673 O O . PRO A 1 92 ? 23.630 7.907 8.966 1.00 53.50 92 PRO A O 1
ATOM 676 N N . ASP A 1 93 ? 23.119 5.741 9.269 1.00 55.84 93 ASP A N 1
ATOM 677 C CA . ASP A 1 93 ? 22.716 5.440 7.889 1.00 55.84 93 ASP A CA 1
ATOM 678 C C . ASP A 1 93 ? 21.190 5.461 7.718 1.00 55.84 93 ASP A C 1
ATOM 680 O O . ASP A 1 93 ? 20.582 4.550 7.155 1.00 55.84 93 ASP A O 1
ATOM 684 N N . THR A 1 94 ? 20.537 6.513 8.223 1.00 58.41 94 THR A N 1
ATOM 685 C CA . THR A 1 94 ? 19.083 6.656 8.074 1.00 58.41 94 THR A CA 1
ATOM 686 C C . THR A 1 94 ? 18.725 6.720 6.585 1.00 58.41 94 THR A C 1
ATOM 688 O O . THR A 1 94 ? 19.002 7.709 5.897 1.00 58.41 94 THR A O 1
ATOM 691 N N . GLN A 1 95 ? 18.091 5.659 6.076 1.00 65.81 95 GLN A N 1
ATOM 692 C CA . GLN A 1 95 ? 17.584 5.638 4.710 1.00 65.81 95 GLN A CA 1
ATOM 693 C C . GLN A 1 95 ? 16.591 6.775 4.482 1.00 65.81 95 GLN A C 1
ATOM 695 O O . GLN A 1 95 ? 15.788 7.119 5.354 1.00 65.81 95 GLN A O 1
ATOM 700 N N . GLN A 1 96 ? 16.616 7.321 3.263 1.00 73.69 96 GLN A N 1
ATOM 701 C CA . GLN A 1 96 ? 15.631 8.309 2.844 1.00 73.69 96 GLN A CA 1
ATOM 702 C C . GLN A 1 96 ? 14.212 7.746 3.032 1.00 73.69 96 GLN A C 1
ATOM 704 O O . GLN A 1 96 ? 13.974 6.585 2.667 1.00 73.69 96 GLN A O 1
ATOM 709 N N . PRO A 1 97 ? 13.276 8.552 3.566 1.00 77.44 97 PRO A N 1
ATOM 710 C CA . PRO A 1 97 ? 11.893 8.136 3.729 1.00 77.44 97 PRO A CA 1
ATOM 711 C C . PRO A 1 97 ? 11.332 7.654 2.407 1.00 77.44 97 PRO A C 1
ATOM 713 O O . PRO A 1 97 ? 11.560 8.260 1.358 1.00 77.44 97 PRO A O 1
ATOM 716 N N . ASN A 1 98 ? 10.560 6.573 2.461 1.00 86.62 98 ASN A N 1
ATOM 717 C CA . ASN A 1 98 ? 9.726 6.185 1.343 1.00 86.62 98 ASN A CA 1
ATOM 718 C C . ASN A 1 98 ? 8.391 6.951 1.431 1.00 86.62 98 ASN A C 1
ATOM 720 O O . ASN A 1 98 ? 7.510 6.552 2.197 1.00 86.62 98 ASN A O 1
ATOM 724 N N . PRO A 1 99 ? 8.200 8.031 0.648 1.00 87.75 99 PRO A N 1
ATOM 725 C CA . PRO A 1 99 ? 7.013 8.877 0.753 1.00 87.75 99 PRO A CA 1
ATOM 726 C C . PRO A 1 99 ? 5.728 8.141 0.372 1.00 87.75 99 PRO A C 1
ATOM 728 O O . PRO A 1 99 ? 4.659 8.535 0.831 1.00 87.75 99 PRO A O 1
ATOM 731 N N . PHE A 1 100 ? 5.798 7.082 -0.446 1.00 89.62 100 PHE A N 1
ATOM 732 C CA . PHE A 1 100 ? 4.624 6.264 -0.751 1.00 89.62 100 PHE A CA 1
ATOM 733 C C . PHE A 1 100 ? 4.189 5.469 0.477 1.00 89.62 100 PHE A C 1
ATOM 735 O O . PHE A 1 100 ? 3.017 5.520 0.833 1.00 89.62 100 PHE A O 1
ATOM 742 N N . VAL A 1 101 ? 5.123 4.797 1.153 1.00 92.25 101 VAL A N 1
ATOM 743 C CA . VAL A 1 101 ? 4.835 4.016 2.367 1.00 92.25 101 VAL A CA 1
ATOM 744 C C . VAL A 1 101 ? 4.330 4.931 3.480 1.00 92.25 101 VAL A C 1
ATOM 746 O O . VAL A 1 101 ? 3.241 4.715 3.996 1.00 92.25 101 VAL A O 1
ATOM 749 N N . GLU A 1 102 ? 5.054 6.008 3.780 1.00 91.38 102 GLU A N 1
ATOM 750 C CA . GLU A 1 102 ? 4.709 6.939 4.862 1.00 91.38 102 GLU A CA 1
ATOM 751 C C . GLU A 1 102 ? 3.326 7.588 4.667 1.00 91.38 102 GLU A C 1
ATOM 753 O O . GLU A 1 102 ? 2.512 7.652 5.592 1.00 91.38 102 GLU A O 1
ATOM 758 N N . THR A 1 103 ? 3.031 8.037 3.441 1.00 91.25 103 THR A N 1
ATOM 759 C CA . THR A 1 103 ? 1.720 8.621 3.116 1.00 91.25 103 THR A CA 1
ATOM 760 C C . THR A 1 103 ? 0.624 7.561 3.189 1.00 91.25 103 THR A C 1
ATOM 762 O O . THR A 1 103 ? -0.472 7.851 3.656 1.00 91.25 103 THR A O 1
ATOM 765 N N . THR A 1 104 ? 0.908 6.325 2.770 1.00 93.88 104 THR A N 1
ATOM 766 C CA . THR A 1 104 ? -0.063 5.225 2.866 1.00 93.88 104 THR A CA 1
ATOM 767 C C . THR A 1 104 ? -0.407 4.903 4.301 1.00 93.88 104 THR A C 1
ATOM 769 O O . THR A 1 104 ? -1.588 4.824 4.619 1.00 93.88 104 THR A O 1
ATOM 772 N N . LEU A 1 105 ? 0.598 4.779 5.166 1.00 93.69 105 LEU A N 1
ATOM 773 C CA . LEU A 1 105 ? 0.380 4.523 6.582 1.00 93.69 105 LEU A CA 1
ATOM 774 C C . LEU A 1 105 ? -0.428 5.656 7.220 1.00 93.69 105 LEU A C 1
ATOM 776 O O . LEU A 1 105 ? -1.424 5.380 7.871 1.00 93.69 105 LEU A O 1
ATOM 780 N N . SER A 1 106 ? -0.084 6.920 6.956 1.00 91.81 106 SER A N 1
ATOM 781 C CA . SER A 1 106 ? -0.817 8.060 7.534 1.00 91.81 106 SER A CA 1
ATOM 782 C C . SER A 1 106 ? -2.307 8.026 7.174 1.00 91.81 106 SER A C 1
ATOM 784 O O . SER A 1 106 ? -3.166 8.101 8.048 1.00 91.81 106 SER A O 1
ATOM 786 N N . TYR A 1 107 ? -2.634 7.838 5.893 1.00 92.00 107 TYR A N 1
ATOM 787 C CA . TYR A 1 107 ? -4.026 7.816 5.432 1.00 92.00 107 TYR A CA 1
ATOM 788 C C . TYR A 1 107 ? -4.779 6.553 5.860 1.00 92.00 107 TYR A C 1
ATOM 790 O O . TYR A 1 107 ? -5.924 6.643 6.297 1.00 92.00 107 TYR A O 1
ATOM 798 N N . ALA A 1 108 ? -4.151 5.381 5.753 1.00 93.19 108 ALA A N 1
ATOM 799 C CA . ALA A 1 108 ? -4.786 4.121 6.118 1.00 93.19 108 ALA A CA 1
ATOM 800 C C . ALA A 1 108 ? -5.056 4.044 7.622 1.00 93.19 108 ALA A C 1
ATOM 802 O O . ALA A 1 108 ? -6.162 3.689 8.011 1.00 93.19 108 ALA A O 1
ATOM 803 N N . LEU A 1 109 ? -4.097 4.435 8.464 1.00 92.19 109 LEU A N 1
ATOM 804 C CA . LEU A 1 109 ? -4.284 4.437 9.915 1.00 92.19 109 LEU A CA 1
ATOM 805 C C . LEU A 1 109 ? -5.305 5.487 10.356 1.00 92.19 109 LEU A C 1
ATOM 807 O O . LEU A 1 109 ? -6.093 5.209 11.249 1.00 92.19 109 LEU A O 1
ATOM 811 N N . THR A 1 110 ? -5.347 6.653 9.700 1.00 91.38 110 THR A N 1
ATOM 812 C CA . THR A 1 110 ? -6.408 7.649 9.936 1.00 91.38 110 THR A CA 1
ATOM 813 C C . THR A 1 110 ? -7.788 7.061 9.661 1.00 91.38 110 THR A C 1
ATOM 815 O O . THR A 1 110 ? -8.698 7.210 10.469 1.00 91.38 110 THR A O 1
ATOM 818 N N . PHE A 1 111 ? -7.939 6.360 8.535 1.00 91.06 111 PHE A N 1
ATOM 819 C CA . PHE A 1 111 ? -9.199 5.710 8.190 1.00 91.06 111 PHE A CA 1
ATOM 820 C C . PHE A 1 111 ? -9.565 4.603 9.187 1.00 91.06 111 PHE A C 1
ATOM 822 O O . PHE A 1 111 ? -10.708 4.530 9.624 1.00 91.06 111 PHE A O 1
ATOM 829 N N . VAL A 1 112 ? -8.597 3.768 9.578 1.00 90.75 112 VAL A N 1
ATOM 830 C CA . VAL A 1 112 ? -8.796 2.730 10.601 1.00 90.75 112 VAL A CA 1
ATOM 831 C C . VAL A 1 112 ? -9.274 3.350 11.909 1.00 90.75 112 VAL A C 1
ATOM 833 O O . VAL A 1 112 ? -10.268 2.885 12.453 1.00 90.75 112 VAL A O 1
ATOM 836 N N . GLN A 1 113 ? -8.607 4.406 12.380 1.00 88.69 113 GLN A N 1
ATOM 837 C CA . GLN A 1 113 ? -8.975 5.101 13.611 1.00 88.69 113 GLN A CA 1
ATOM 838 C C . GLN A 1 113 ? -10.426 5.594 13.548 1.00 88.69 113 GLN A C 1
ATOM 840 O O . GLN A 1 113 ? -11.219 5.242 14.411 1.00 88.69 113 GLN A O 1
ATOM 845 N N . HIS A 1 114 ? -10.802 6.287 12.469 1.00 88.19 114 HIS A N 1
ATOM 846 C CA . HIS A 1 114 ? -12.165 6.789 12.282 1.00 88.19 114 HIS A CA 1
ATOM 847 C C . HIS A 1 114 ? -13.220 5.674 12.309 1.00 88.19 114 HIS A C 1
ATOM 849 O O . HIS A 1 114 ? -14.226 5.785 13.002 1.00 88.19 114 HIS A O 1
ATOM 855 N N . VAL A 1 115 ? -12.988 4.574 11.584 1.00 88.44 115 VAL A N 1
ATOM 856 C CA . VAL A 1 115 ? -13.924 3.437 11.559 1.00 88.44 115 VAL A CA 1
ATOM 857 C C . VAL A 1 115 ? -14.050 2.797 12.942 1.00 88.44 115 VAL A C 1
ATOM 859 O O . VAL A 1 115 ? -15.149 2.421 13.349 1.00 88.44 115 VAL A O 1
ATOM 862 N N . LEU A 1 116 ? -12.944 2.663 13.679 1.00 84.62 116 LEU A N 1
ATOM 863 C CA . LEU A 1 116 ? -12.967 2.125 15.039 1.00 84.62 116 LEU A CA 1
ATOM 864 C C . LEU A 1 116 ? -13.712 3.054 16.008 1.00 84.62 116 LEU A C 1
ATOM 866 O O . LEU A 1 116 ? -14.441 2.554 16.866 1.00 84.62 116 LEU A O 1
ATOM 870 N N . ASP A 1 117 ? -13.574 4.371 15.861 1.00 84.25 117 ASP A N 1
ATOM 871 C CA . ASP A 1 117 ? -14.257 5.362 16.698 1.00 84.25 117 ASP A CA 1
ATOM 872 C C . ASP A 1 117 ? -15.773 5.382 16.431 1.00 84.25 117 ASP A C 1
ATOM 874 O O . ASP A 1 117 ? -16.570 5.353 17.372 1.00 84.25 117 ASP A O 1
ATOM 878 N N . GLU A 1 118 ? -16.197 5.322 15.163 1.00 84.69 118 GLU A N 1
ATOM 879 C CA . GLU A 1 118 ? -17.617 5.217 14.788 1.00 84.69 118 GLU A CA 1
ATOM 880 C C . GLU A 1 118 ? -18.273 3.942 15.344 1.00 84.69 118 GLU A C 1
ATOM 882 O O . GLU A 1 118 ? -19.391 3.977 15.869 1.00 84.69 118 GLU A O 1
ATOM 887 N N . GLN A 1 119 ? -17.571 2.806 15.276 1.00 80.12 119 GLN A N 1
ATOM 888 C CA . GLN A 1 119 ? -18.054 1.532 15.821 1.00 80.12 119 GLN A CA 1
ATOM 889 C C . GLN A 1 119 ? -18.207 1.580 17.347 1.00 80.12 119 GLN A C 1
ATOM 891 O O . GLN A 1 119 ? -19.151 1.006 17.897 1.00 80.12 119 GLN A O 1
ATOM 896 N N . GLN A 1 120 ? -17.304 2.278 18.040 1.00 75.38 120 GLN A N 1
ATOM 897 C CA . GLN A 1 120 ? -17.389 2.458 19.489 1.00 75.38 120 GLN A CA 1
ATOM 898 C C . GLN A 1 120 ? -18.605 3.295 19.887 1.00 75.38 120 GLN A C 1
ATOM 900 O O . GLN A 1 120 ? -19.310 2.920 20.824 1.00 75.38 120 GLN A O 1
ATOM 905 N N . GLN A 1 121 ? -18.888 4.386 19.173 1.00 76.94 121 GLN A N 1
ATOM 906 C CA . GLN A 1 121 ? -20.042 5.246 19.466 1.00 76.94 121 GLN A CA 1
ATOM 907 C C . GLN A 1 121 ? -21.368 4.478 19.347 1.00 76.94 121 GLN A C 1
ATOM 909 O O . GLN A 1 121 ? -22.206 4.543 20.249 1.00 76.94 121 GLN A O 1
ATOM 914 N N . GLN A 1 122 ? -21.518 3.664 18.297 1.00 73.38 122 GLN A N 1
ATOM 915 C CA . GLN A 1 122 ? -22.698 2.809 18.118 1.00 73.38 122 GLN A CA 1
ATOM 916 C C . GLN A 1 122 ? -22.818 1.743 19.219 1.00 73.38 122 GLN A C 1
ATOM 918 O O . GLN A 1 122 ? -23.914 1.461 19.705 1.00 73.38 122 GLN A O 1
ATOM 923 N N . GLN A 1 123 ? -21.696 1.165 19.663 1.00 69.12 123 GLN A N 1
ATOM 924 C CA . GLN A 1 123 ? -21.705 0.184 20.752 1.00 69.12 123 GLN A CA 1
ATOM 925 C C . GLN A 1 123 ? -22.032 0.811 22.113 1.00 69.12 123 GLN A C 1
ATOM 927 O O . GLN A 1 123 ? -22.763 0.191 22.889 1.00 69.12 123 GLN A O 1
ATOM 932 N N . GLN A 1 124 ? -21.570 2.034 22.392 1.00 64.50 124 GLN A N 1
ATOM 933 C CA . GLN A 1 124 ? -21.877 2.762 23.632 1.00 64.50 124 GLN A CA 1
ATOM 934 C C . GLN A 1 124 ? -23.378 3.055 23.769 1.00 64.50 124 GLN A C 1
ATOM 936 O O . GLN A 1 124 ? -23.934 2.915 24.857 1.00 64.50 124 GLN A O 1
ATOM 941 N N . GLN A 1 125 ? -24.067 3.351 22.664 1.00 64.56 125 GLN A N 1
ATOM 942 C CA . GLN A 1 125 ? -25.525 3.535 22.650 1.00 64.56 125 GLN A CA 1
ATOM 943 C C . GLN A 1 125 ? -26.313 2.229 22.864 1.00 64.56 125 GLN A C 1
ATOM 945 O O . GLN A 1 125 ? -27.474 2.277 23.259 1.00 64.56 125 GLN A O 1
ATOM 950 N N . SER A 1 126 ? -25.682 1.062 22.684 1.00 63.78 126 SER A N 1
ATOM 951 C CA . SER A 1 126 ? -26.298 -0.258 22.910 1.00 63.78 126 SER A CA 1
ATOM 952 C C . SER A 1 126 ? -26.158 -0.810 24.345 1.00 63.78 126 SER A C 1
ATOM 954 O O . SER A 1 126 ? -26.586 -1.933 24.612 1.00 63.78 126 SER A O 1
ATOM 956 N N . GLY A 1 127 ? -25.578 -0.049 25.287 1.00 52.38 127 GLY A N 1
ATOM 957 C CA . GLY A 1 127 ? -25.617 -0.357 26.728 1.00 52.38 127 GLY A CA 1
ATOM 958 C C . GLY A 1 127 ? -24.696 -1.483 27.233 1.00 52.38 127 GLY A C 1
ATOM 959 O O . GLY A 1 127 ? -24.916 -1.995 28.331 1.00 52.38 127 GLY A O 1
ATOM 960 N N . LYS A 1 128 ? -23.657 -1.891 26.486 1.00 52.03 128 LYS A N 1
ATOM 961 C CA . LYS A 1 128 ? -22.678 -2.903 26.947 1.00 52.03 128 LYS A CA 1
ATOM 962 C C . LYS A 1 128 ? -21.573 -2.272 27.820 1.00 52.03 128 LYS A C 1
ATOM 964 O O . LYS A 1 128 ? -20.971 -1.270 27.458 1.00 52.03 128 LYS A O 1
ATOM 969 N N . THR A 1 129 ? -21.350 -2.874 28.990 1.00 49.16 129 THR A N 1
ATOM 970 C CA . THR A 1 129 ? -20.706 -2.348 30.214 1.00 49.16 129 THR A CA 1
ATOM 971 C C . THR A 1 129 ? -19.188 -2.077 30.164 1.00 49.16 129 THR A C 1
ATOM 973 O O . THR A 1 129 ? -18.478 -2.483 29.248 1.00 49.16 129 THR A O 1
ATOM 976 N N . ALA A 1 130 ? -18.690 -1.436 31.235 1.00 51.50 130 ALA A N 1
ATOM 977 C CA . ALA A 1 130 ? -17.319 -0.989 31.540 1.00 51.50 130 ALA A CA 1
ATOM 978 C C . ALA A 1 130 ? -16.141 -1.943 31.212 1.00 51.50 130 ALA A C 1
ATOM 980 O O . ALA A 1 130 ? -15.016 -1.474 31.045 1.00 51.50 130 ALA A O 1
ATOM 981 N N . ALA A 1 131 ? -16.364 -3.252 31.049 1.00 50.62 131 ALA A N 1
ATOM 982 C CA . ALA A 1 131 ? -15.339 -4.180 30.553 1.00 50.62 131 ALA A CA 1
ATOM 983 C C . ALA A 1 131 ? -14.970 -3.916 29.075 1.00 50.62 131 ALA A C 1
ATOM 985 O O . ALA A 1 131 ? -13.813 -4.068 28.682 1.00 50.62 131 ALA A O 1
ATOM 986 N N . ALA A 1 132 ? -15.928 -3.442 28.268 1.00 49.78 132 ALA A N 1
ATOM 987 C CA . ALA A 1 132 ? -15.688 -2.984 26.901 1.00 49.78 132 ALA A CA 1
ATOM 988 C C . ALA A 1 132 ? -14.878 -1.676 26.861 1.00 49.78 132 ALA A C 1
ATOM 990 O O . ALA A 1 132 ? -14.100 -1.485 25.937 1.00 49.78 132 ALA A O 1
ATOM 991 N N . ALA A 1 133 ? -14.986 -0.820 27.886 1.00 44.75 133 ALA A N 1
ATOM 992 C CA . ALA A 1 133 ? -14.210 0.419 27.999 1.00 44.75 133 ALA A CA 1
ATOM 993 C C . ALA A 1 133 ? -12.727 0.165 28.348 1.00 44.75 133 ALA A C 1
ATOM 995 O O . ALA A 1 133 ? -11.844 0.838 27.822 1.00 44.75 133 ALA A O 1
ATOM 996 N N . ALA A 1 134 ? -12.424 -0.860 29.157 1.00 42.44 134 ALA A N 1
ATOM 997 C CA . ALA A 1 134 ? -11.045 -1.309 29.397 1.00 42.44 134 ALA A CA 1
ATOM 998 C C . ALA A 1 134 ? -10.423 -1.983 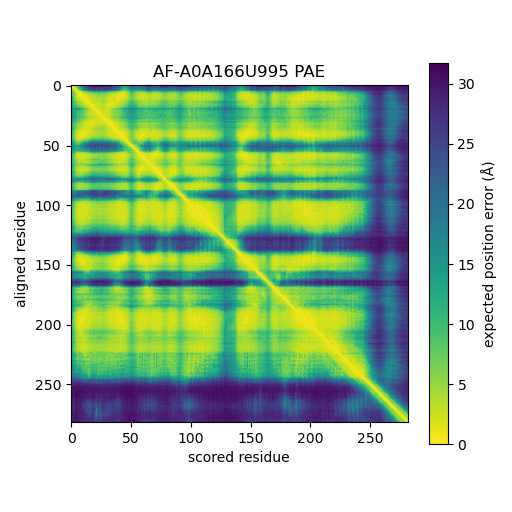28.152 1.00 42.44 134 ALA A C 1
ATOM 1000 O O . ALA A 1 134 ? -9.252 -1.767 27.837 1.00 42.44 134 ALA A O 1
ATOM 1001 N N . ALA A 1 135 ? -11.225 -2.730 27.380 1.00 46.56 135 ALA A N 1
ATOM 1002 C CA . ALA A 1 135 ? -10.835 -3.193 26.047 1.00 46.56 135 ALA A CA 1
ATOM 1003 C C . ALA A 1 135 ? -10.717 -2.035 25.032 1.00 46.56 135 ALA A C 1
ATOM 1005 O O . ALA A 1 135 ? -9.935 -2.140 24.089 1.00 46.56 135 ALA A O 1
ATOM 1006 N N . ALA A 1 136 ? -11.433 -0.924 25.245 1.00 45.19 136 ALA A N 1
ATOM 1007 C CA . ALA A 1 136 ? -11.367 0.269 24.406 1.00 45.19 136 ALA A CA 1
ATOM 1008 C C . ALA A 1 136 ? -10.108 1.114 24.649 1.00 45.19 136 ALA A C 1
ATOM 1010 O O . ALA A 1 136 ? -9.526 1.626 23.700 1.00 45.19 136 ALA A O 1
ATOM 1011 N N . ALA A 1 137 ? -9.591 1.153 25.880 1.00 43.66 137 ALA A N 1
ATOM 1012 C CA . ALA A 1 137 ? -8.245 1.669 26.162 1.00 43.66 137 ALA A CA 1
ATOM 1013 C C . ALA A 1 137 ? -7.132 0.831 25.490 1.00 43.66 137 ALA A C 1
ATOM 1015 O O . ALA A 1 137 ? -6.011 1.302 25.316 1.00 43.66 137 ALA A O 1
ATOM 1016 N N . SER A 1 138 ? -7.455 -0.396 25.060 1.00 43.66 138 SER A N 1
ATOM 1017 C CA . SER A 1 138 ? -6.577 -1.267 24.266 1.00 43.66 138 SER A CA 1
ATOM 1018 C C . SER A 1 138 ? -6.709 -1.045 22.747 1.00 43.66 138 SER A C 1
ATOM 1020 O O . SER A 1 138 ? -6.110 -1.794 21.980 1.00 43.66 138 SER A O 1
ATOM 1022 N N . HIS A 1 139 ? -7.465 -0.035 22.288 1.00 53.47 139 HIS A N 1
ATOM 1023 C CA . HIS A 1 139 ? -7.561 0.358 20.870 1.00 53.47 139 HIS A CA 1
ATOM 1024 C C . HIS A 1 139 ? -6.415 1.258 20.394 1.00 53.47 139 HIS A C 1
ATOM 1026 O O . HIS A 1 139 ? -6.493 1.835 19.311 1.00 53.47 139 HIS A O 1
ATOM 1032 N N . SER A 1 140 ? -5.322 1.349 21.155 1.00 64.00 140 SER A N 1
ATOM 1033 C CA . SER A 1 140 ? -4.061 1.782 20.562 1.00 64.00 140 SER A CA 1
ATOM 1034 C C . SER A 1 140 ? -3.759 0.847 19.392 1.00 64.00 140 SER A C 1
ATOM 1036 O O . SER A 1 140 ? -3.753 -0.375 19.563 1.00 64.00 140 SER A O 1
ATOM 1038 N N . LEU A 1 141 ? -3.560 1.413 18.199 1.00 78.81 141 LEU A N 1
ATOM 1039 C CA . LEU A 1 141 ? -3.063 0.667 17.046 1.00 78.81 141 LEU A CA 1
ATOM 1040 C C . LEU A 1 141 ? -1.885 -0.181 17.529 1.00 78.81 141 LEU A C 1
ATOM 1042 O O . LEU A 1 141 ? -0.951 0.348 18.125 1.00 78.81 141 LEU A O 1
ATOM 1046 N N . SER A 1 142 ? -1.954 -1.495 17.353 1.00 82.69 142 SER A N 1
ATOM 1047 C CA . SER A 1 142 ? -0.877 -2.377 17.785 1.00 82.69 142 SER A CA 1
ATOM 1048 C C . SER A 1 142 ? 0.328 -2.247 16.852 1.00 82.69 142 SER A C 1
ATOM 1050 O O . SER A 1 142 ? 0.143 -2.023 15.648 1.00 82.69 142 SER A O 1
ATOM 1052 N N . PRO A 1 143 ? 1.550 -2.476 17.356 1.00 88.12 143 PRO A N 1
ATOM 1053 C CA . PRO A 1 143 ? 2.727 -2.639 16.517 1.00 88.12 143 PRO A CA 1
ATOM 1054 C C . PRO A 1 143 ? 2.525 -3.688 15.433 1.00 88.12 143 PRO A C 1
ATOM 1056 O O . PRO A 1 143 ? 2.072 -4.805 15.703 1.00 88.12 143 PRO A O 1
ATOM 1059 N N . VAL A 1 144 ? 2.906 -3.340 14.209 1.00 91.12 144 VAL A N 1
ATOM 1060 C CA . VAL A 1 144 ? 2.783 -4.228 13.053 1.00 91.12 144 VAL A CA 1
ATOM 1061 C C . VAL A 1 144 ? 4.074 -4.238 12.253 1.00 91.12 144 VAL A C 1
ATOM 1063 O O . VAL A 1 144 ? 4.729 -3.213 12.045 1.00 91.12 144 VAL A O 1
ATOM 1066 N N . ARG A 1 145 ? 4.427 -5.427 11.777 1.00 93.38 145 ARG A N 1
ATOM 1067 C CA . ARG A 1 145 ? 5.478 -5.643 10.800 1.00 93.38 145 ARG A CA 1
ATOM 1068 C C . ARG A 1 145 ? 4.854 -5.888 9.436 1.00 93.38 145 ARG A C 1
ATOM 1070 O O . ARG A 1 145 ? 4.020 -6.776 9.274 1.00 93.38 145 ARG A O 1
ATOM 1077 N N . LEU A 1 146 ? 5.285 -5.107 8.456 1.00 95.38 146 LEU A N 1
ATOM 1078 C CA . LEU A 1 146 ? 4.816 -5.132 7.079 1.00 95.38 146 LEU A CA 1
ATOM 1079 C C . LEU A 1 146 ? 5.976 -5.552 6.177 1.00 95.38 146 LEU A C 1
ATOM 1081 O O . LEU A 1 146 ? 6.986 -4.862 6.105 1.00 95.38 146 LEU A O 1
ATOM 1085 N N . ILE A 1 147 ? 5.844 -6.674 5.478 1.00 95.62 147 ILE A N 1
ATOM 1086 C CA . ILE A 1 147 ? 6.860 -7.168 4.542 1.00 95.62 147 ILE A CA 1
ATOM 1087 C C . ILE A 1 147 ? 6.358 -6.952 3.120 1.00 95.62 147 ILE A C 1
ATOM 1089 O O . ILE A 1 147 ? 5.317 -7.489 2.753 1.00 95.62 147 ILE A O 1
ATOM 1093 N N . ILE A 1 148 ? 7.105 -6.200 2.316 1.00 95.62 148 ILE A N 1
ATOM 1094 C CA . ILE A 1 148 ? 6.798 -5.887 0.918 1.00 95.62 148 ILE A CA 1
ATOM 1095 C C . ILE A 1 148 ? 7.664 -6.751 -0.001 1.00 95.62 148 ILE A C 1
ATOM 1097 O O . ILE A 1 148 ? 8.895 -6.657 0.015 1.00 95.62 148 ILE A O 1
ATOM 1101 N N . LEU A 1 149 ? 7.003 -7.530 -0.857 1.00 93.62 149 LEU A N 1
ATOM 1102 C CA . LEU A 1 149 ? 7.610 -8.399 -1.863 1.00 93.62 149 LEU A CA 1
ATOM 1103 C C . LEU A 1 149 ? 7.016 -8.108 -3.244 1.00 93.62 149 LEU A C 1
ATOM 1105 O O . LEU A 1 149 ? 5.831 -8.324 -3.483 1.00 93.62 149 LEU A O 1
ATOM 1109 N N . ALA A 1 150 ? 7.836 -7.640 -4.170 1.00 91.88 150 ALA A N 1
ATOM 1110 C CA . ALA A 1 150 ? 7.460 -7.339 -5.541 1.00 91.88 150 ALA A CA 1
ATOM 1111 C C . ALA A 1 150 ? 7.997 -8.400 -6.510 1.00 91.88 150 ALA A C 1
ATOM 1113 O O . ALA A 1 150 ? 9.159 -8.806 -6.425 1.00 91.88 150 ALA A O 1
ATOM 1114 N N . ASP A 1 151 ? 7.147 -8.815 -7.449 1.00 90.75 151 ASP A N 1
ATOM 1115 C CA . ASP A 1 151 ? 7.533 -9.731 -8.522 1.00 90.75 151 ASP A CA 1
ATOM 1116 C C . ASP A 1 151 ? 8.661 -9.134 -9.382 1.00 90.75 151 ASP A C 1
ATOM 1118 O O . ASP A 1 151 ? 8.746 -7.914 -9.572 1.00 90.75 151 ASP A O 1
ATOM 1122 N N . ASN A 1 152 ? 9.524 -10.000 -9.920 1.00 86.12 152 ASN A N 1
ATOM 1123 C CA . ASN A 1 152 ? 10.672 -9.598 -10.739 1.00 86.12 152 ASN A CA 1
ATOM 1124 C C . ASN A 1 152 ? 10.288 -8.678 -11.914 1.00 86.12 152 ASN A C 1
ATOM 1126 O O . ASN A 1 152 ? 11.051 -7.780 -12.245 1.00 86.12 152 ASN A O 1
ATOM 1130 N N . ASP A 1 153 ? 9.092 -8.829 -12.491 1.00 87.81 153 ASP A N 1
ATOM 1131 C CA . ASP A 1 153 ? 8.605 -8.022 -13.622 1.00 87.81 153 ASP A CA 1
ATOM 1132 C C . ASP A 1 153 ? 8.568 -6.507 -13.345 1.00 87.81 153 ASP A C 1
ATOM 1134 O O . ASP A 1 153 ? 8.576 -5.693 -14.272 1.00 87.81 153 ASP A O 1
ATOM 1138 N N . TYR A 1 154 ? 8.554 -6.089 -12.074 1.00 85.25 154 TYR A N 1
ATOM 1139 C CA . TYR A 1 154 ? 8.643 -4.673 -11.703 1.00 85.25 154 TYR A CA 1
ATOM 1140 C C . TYR A 1 154 ? 10.040 -4.069 -11.874 1.00 85.25 154 TYR A C 1
ATOM 1142 O O . TYR A 1 154 ? 10.173 -2.835 -11.853 1.00 85.25 154 TYR A O 1
ATOM 1150 N N . TYR A 1 155 ? 11.063 -4.909 -12.049 1.00 85.00 155 TYR A N 1
ATOM 1151 C CA . TYR A 1 155 ? 12.459 -4.505 -12.109 1.00 85.00 155 TYR A CA 1
ATOM 1152 C C . TYR A 1 155 ? 13.163 -5.055 -13.349 1.00 85.00 155 TYR A C 1
ATOM 1154 O O . TYR A 1 155 ? 12.925 -6.167 -13.806 1.00 85.00 155 TYR A O 1
ATOM 1162 N N . SER A 1 156 ? 14.047 -4.253 -13.938 1.00 78.06 156 SER A N 1
ATOM 1163 C CA . SER A 1 156 ? 14.785 -4.682 -15.130 1.00 78.06 156 SER A CA 1
ATOM 1164 C C . SER A 1 156 ? 15.864 -5.708 -14.772 1.00 78.06 156 SER A C 1
ATOM 1166 O O . SER A 1 156 ? 16.561 -5.538 -13.770 1.00 78.06 156 SER A O 1
ATOM 1168 N N . GLN A 1 157 ? 16.081 -6.700 -15.644 1.00 66.69 157 GLN A N 1
ATOM 1169 C CA . GLN A 1 157 ? 17.096 -7.760 -15.484 1.00 66.69 157 GLN A CA 1
ATOM 1170 C C . GLN A 1 157 ? 18.542 -7.241 -15.399 1.00 66.69 157 GLN A C 1
ATOM 1172 O O . GLN A 1 157 ? 19.429 -7.940 -14.925 1.00 66.69 157 GLN A O 1
ATOM 1177 N N . SER A 1 158 ? 18.793 -5.997 -15.817 1.00 63.62 158 SER A N 1
ATOM 1178 C CA . SER A 1 158 ? 20.081 -5.320 -15.624 1.00 63.62 158 SER A CA 1
ATOM 1179 C C . SER A 1 158 ? 20.352 -4.939 -14.161 1.00 63.62 158 SER A C 1
ATOM 1181 O O . SER A 1 158 ? 21.429 -4.435 -13.852 1.00 63.62 158 SER A O 1
ATOM 1183 N N . THR A 1 159 ? 19.373 -5.104 -13.264 1.00 63.16 159 THR A N 1
ATOM 1184 C CA . THR A 1 159 ? 19.552 -4.862 -11.830 1.00 63.16 159 THR A CA 1
ATOM 1185 C C . THR A 1 159 ? 20.340 -6.032 -11.236 1.00 63.16 159 THR A C 1
ATOM 1187 O O . THR A 1 159 ? 19.873 -7.166 -11.318 1.00 63.16 159 THR A O 1
ATOM 1190 N N . PRO A 1 160 ? 21.521 -5.799 -10.6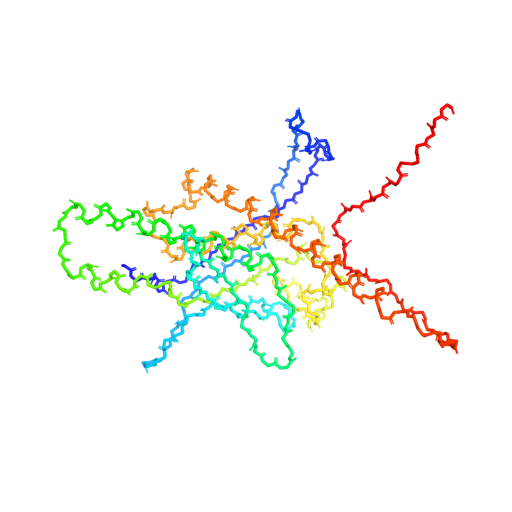43 1.00 66.19 160 PRO A N 1
ATOM 1191 C CA . PRO A 1 160 ? 22.383 -6.881 -10.183 1.00 66.19 160 PRO A CA 1
ATOM 1192 C C . PRO A 1 160 ? 21.738 -7.653 -9.020 1.00 66.19 160 PRO A C 1
ATOM 1194 O O . PRO A 1 160 ? 21.282 -7.064 -8.035 1.00 66.19 160 PRO A O 1
ATOM 1197 N N . THR A 1 161 ? 21.699 -8.980 -9.143 1.00 71.50 161 THR A N 1
ATOM 1198 C CA . THR A 1 161 ? 21.144 -9.917 -8.154 1.00 71.50 161 THR A CA 1
ATOM 1199 C C . THR A 1 161 ? 22.246 -10.699 -7.448 1.00 71.50 161 THR A C 1
ATOM 1201 O O . THR A 1 161 ? 23.325 -10.901 -8.000 1.00 71.50 161 THR A O 1
ATOM 1204 N N . ILE A 1 162 ? 21.979 -11.151 -6.218 1.00 66.31 162 ILE A N 1
ATOM 1205 C CA . ILE A 1 162 ? 22.953 -11.910 -5.407 1.00 66.31 162 ILE A CA 1
ATOM 1206 C C . ILE A 1 162 ? 23.280 -13.268 -6.051 1.00 66.31 162 ILE A C 1
ATOM 1208 O O . ILE A 1 162 ? 24.428 -13.701 -6.049 1.00 66.31 162 ILE A O 1
ATOM 1212 N N . THR A 1 163 ? 22.283 -13.938 -6.629 1.00 60.34 163 THR A N 1
ATOM 1213 C CA . THR A 1 163 ? 22.460 -15.190 -7.370 1.00 60.34 163 THR A CA 1
ATOM 1214 C C . THR A 1 163 ? 22.551 -14.862 -8.857 1.00 60.34 163 THR A C 1
ATOM 1216 O O . THR A 1 163 ? 21.587 -14.346 -9.430 1.00 60.34 163 THR A O 1
ATOM 1219 N N . GLY A 1 164 ? 23.709 -15.107 -9.478 1.00 53.03 164 GLY A N 1
ATOM 1220 C CA . GLY A 1 164 ? 23.908 -14.892 -10.913 1.00 53.03 164 GLY A CA 1
ATOM 1221 C C . GLY A 1 164 ? 22.825 -15.587 -11.745 1.00 53.03 164 GLY A C 1
ATOM 1222 O O . GLY A 1 164 ? 22.431 -16.692 -11.393 1.00 53.03 164 GLY A O 1
ATOM 1223 N N . ALA A 1 165 ? 22.347 -14.884 -12.779 1.00 50.22 165 ALA A N 1
ATOM 1224 C CA . ALA A 1 165 ? 21.474 -15.183 -13.937 1.00 50.22 165 ALA A CA 1
ATOM 1225 C C . ALA A 1 165 ? 20.638 -16.492 -14.085 1.00 50.22 165 ALA A C 1
ATOM 1227 O O . ALA A 1 165 ? 19.779 -16.523 -14.958 1.00 50.22 165 ALA A O 1
ATOM 1228 N N . GLY A 1 166 ? 20.824 -17.555 -13.301 1.00 46.41 166 GLY A N 1
ATOM 1229 C CA . GLY A 1 166 ? 20.198 -18.873 -13.485 1.00 46.41 166 GLY A CA 1
ATOM 1230 C C . GLY A 1 166 ? 19.073 -19.235 -12.509 1.00 46.41 166 GLY A C 1
ATOM 1231 O O . GLY A 1 166 ? 18.456 -20.281 -12.668 1.00 46.41 166 GLY A O 1
ATOM 1232 N N . ALA A 1 167 ? 18.771 -18.395 -11.517 1.00 49.28 167 ALA A N 1
ATOM 1233 C CA . ALA A 1 167 ? 17.664 -18.617 -10.582 1.00 49.28 167 ALA A CA 1
ATOM 1234 C C . ALA A 1 167 ? 16.894 -17.312 -10.344 1.00 49.28 167 ALA A C 1
ATOM 1236 O O . ALA A 1 167 ? 16.882 -16.766 -9.241 1.00 49.28 167 ALA A O 1
ATOM 1237 N N . ALA A 1 168 ? 16.273 -16.771 -11.395 1.00 60.12 168 ALA A N 1
ATOM 1238 C CA . ALA A 1 168 ? 15.351 -15.642 -11.276 1.00 60.12 168 ALA A CA 1
ATOM 1239 C C . ALA A 1 168 ? 14.044 -16.114 -10.613 1.00 60.12 168 ALA A C 1
ATOM 1241 O O . ALA A 1 168 ? 13.005 -16.249 -11.254 1.00 60.12 168 ALA A O 1
ATOM 1242 N N . GLY A 1 169 ? 14.112 -16.432 -9.318 1.00 70.38 169 GLY A N 1
ATOM 1243 C CA . GLY A 1 169 ? 12.932 -16.694 -8.507 1.00 70.38 169 GLY A CA 1
ATOM 1244 C C . GLY A 1 169 ? 12.005 -15.478 -8.510 1.00 70.38 169 GLY A C 1
ATOM 1245 O O . GLY A 1 169 ? 12.437 -14.352 -8.747 1.00 70.38 169 GLY A O 1
ATOM 1246 N N . ARG A 1 170 ? 10.723 -15.702 -8.214 1.00 82.25 170 ARG A N 1
ATOM 1247 C CA . ARG A 1 170 ? 9.678 -14.665 -8.212 1.00 82.25 170 ARG A CA 1
ATOM 1248 C C . ARG A 1 170 ? 10.057 -13.408 -7.409 1.00 82.25 170 ARG A C 1
ATOM 1250 O O . ARG A 1 170 ? 9.734 -12.301 -7.831 1.00 82.25 170 ARG A O 1
ATOM 1257 N N . PHE A 1 171 ? 10.775 -13.586 -6.297 1.00 85.25 171 PHE A N 1
ATOM 1258 C CA . PHE A 1 171 ? 11.252 -12.521 -5.409 1.00 85.25 171 PHE A CA 1
ATOM 1259 C C . PHE A 1 171 ? 12.789 -12.495 -5.356 1.00 85.25 171 PHE A C 1
ATOM 1261 O O . PHE A 1 171 ? 13.381 -13.006 -4.400 1.00 85.25 171 PHE A O 1
ATOM 1268 N N . PRO A 1 172 ? 13.470 -11.940 -6.373 1.00 81.69 172 PRO A N 1
ATOM 1269 C CA . PRO A 1 172 ? 14.927 -11.897 -6.387 1.00 81.69 172 PRO A CA 1
ATOM 1270 C C . PRO A 1 172 ? 15.456 -10.934 -5.319 1.00 81.69 172 PRO A C 1
ATOM 1272 O O . PRO A 1 172 ? 14.830 -9.913 -5.023 1.00 81.69 172 PRO A O 1
ATOM 1275 N N . ARG A 1 173 ? 16.632 -11.250 -4.763 1.00 83.75 173 ARG A N 1
ATOM 1276 C CA . ARG A 1 173 ? 17.400 -10.338 -3.903 1.00 83.75 173 ARG A CA 1
ATOM 1277 C C . ARG A 1 173 ? 18.408 -9.561 -4.743 1.00 83.75 173 ARG A C 1
ATOM 1279 O O . ARG A 1 173 ? 19.282 -10.152 -5.383 1.00 83.75 173 ARG A O 1
ATOM 1286 N N . PHE A 1 174 ? 18.291 -8.245 -4.715 1.00 82.81 174 PHE A N 1
ATOM 1287 C CA . PHE A 1 174 ? 19.143 -7.298 -5.411 1.00 82.81 174 PHE A CA 1
ATOM 1288 C C . PHE A 1 174 ? 20.312 -6.865 -4.527 1.00 82.81 174 PHE A C 1
ATOM 1290 O O . PHE A 1 174 ? 20.181 -6.749 -3.311 1.00 82.81 174 PHE A O 1
ATOM 1297 N N . THR A 1 175 ? 21.453 -6.570 -5.146 1.00 81.69 175 THR A N 1
ATOM 1298 C CA . THR A 1 175 ? 22.641 -6.026 -4.458 1.00 81.69 175 THR A CA 1
ATOM 1299 C C . THR A 1 175 ? 22.619 -4.498 -4.359 1.00 81.69 175 THR A C 1
ATOM 1301 O O . THR A 1 175 ? 23.586 -3.877 -3.923 1.00 81.69 175 THR A O 1
ATOM 1304 N N . VAL A 1 176 ? 21.518 -3.872 -4.779 1.00 79.62 176 VAL A N 1
ATOM 1305 C CA . VAL A 1 176 ? 21.335 -2.420 -4.786 1.00 79.62 176 VAL A CA 1
ATOM 1306 C C . VAL A 1 176 ? 20.214 -1.996 -3.836 1.00 79.62 176 VAL A C 1
ATOM 1308 O O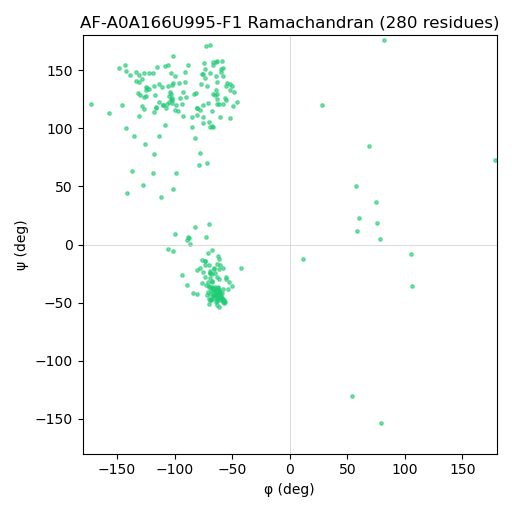 . VAL A 1 176 ? 19.269 -2.758 -3.616 1.00 79.62 176 VAL A O 1
ATOM 1311 N N . PRO A 1 177 ? 20.266 -0.762 -3.304 1.00 82.00 177 PRO A N 1
ATOM 1312 C CA . PRO A 1 177 ? 19.135 -0.179 -2.595 1.00 82.00 177 PRO A CA 1
ATOM 1313 C C . PRO A 1 177 ? 17.964 0.083 -3.553 1.00 82.00 177 PRO A C 1
ATOM 1315 O O . PRO A 1 177 ? 18.160 0.316 -4.751 1.00 82.00 177 PRO A O 1
ATOM 1318 N N . LEU A 1 178 ? 16.743 0.151 -3.011 1.00 82.31 178 LEU A N 1
ATOM 1319 C CA . LEU A 1 178 ? 15.509 0.379 -3.780 1.00 82.31 178 LEU A CA 1
ATOM 1320 C C . LEU A 1 178 ? 15.555 1.654 -4.646 1.00 82.31 178 LEU A C 1
ATOM 1322 O O . LEU A 1 178 ? 14.937 1.714 -5.709 1.00 82.31 178 LEU A O 1
ATOM 1326 N N . SER A 1 179 ? 16.300 2.677 -4.218 1.00 80.69 179 SER A N 1
ATOM 1327 C CA . SER A 1 179 ? 16.475 3.934 -4.959 1.00 80.69 179 SER A CA 1
ATOM 1328 C C . SER A 1 179 ? 17.296 3.790 -6.244 1.00 80.69 179 SER A C 1
ATOM 1330 O O . SER A 1 179 ? 17.134 4.602 -7.152 1.00 80.69 179 SER A O 1
ATOM 1332 N N . LYS A 1 180 ? 18.161 2.771 -6.330 1.00 80.75 180 LYS A N 1
ATOM 1333 C CA . LYS A 1 180 ? 19.026 2.491 -7.488 1.00 80.75 180 LYS A CA 1
ATOM 1334 C C . LYS A 1 180 ? 18.493 1.368 -8.381 1.00 80.75 180 LYS A C 1
ATOM 1336 O O . LYS A 1 180 ? 19.078 1.105 -9.427 1.00 80.75 180 LYS A O 1
ATOM 1341 N N . ALA A 1 181 ? 17.412 0.703 -7.981 1.00 80.88 181 ALA A N 1
ATOM 1342 C CA . ALA A 1 181 ? 16.790 -0.346 -8.775 1.00 80.88 181 ALA A CA 1
ATOM 1343 C C . ALA A 1 181 ? 16.065 0.236 -9.999 1.00 80.88 181 ALA A C 1
ATOM 1345 O O . ALA A 1 181 ? 15.339 1.231 -9.900 1.00 80.88 181 ALA A O 1
ATOM 1346 N N . ASN A 1 182 ? 16.228 -0.408 -11.155 1.00 81.12 182 ASN A N 1
ATOM 1347 C CA . ASN A 1 182 ? 15.599 0.030 -12.398 1.00 81.12 182 ASN A CA 1
ATOM 1348 C C . ASN A 1 182 ? 14.146 -0.442 -12.446 1.00 81.12 182 ASN A C 1
ATOM 1350 O O . ASN A 1 182 ? 13.893 -1.642 -12.444 1.00 81.12 182 ASN A O 1
ATOM 1354 N N . LYS A 1 183 ? 13.196 0.497 -12.493 1.00 85.06 183 LYS A N 1
ATOM 1355 C CA . LYS A 1 183 ? 11.752 0.213 -12.520 1.00 85.06 183 LYS A CA 1
ATOM 1356 C C . LYS A 1 183 ? 11.247 0.092 -13.958 1.00 85.06 183 LYS A C 1
ATOM 1358 O O . LYS A 1 183 ? 11.595 0.916 -14.797 1.00 85.06 183 LYS A O 1
ATOM 1363 N N . THR A 1 184 ? 10.355 -0.859 -14.216 1.00 80.62 184 THR A N 1
ATOM 1364 C CA . THR A 1 184 ? 9.820 -1.164 -15.562 1.00 80.62 184 THR A CA 1
ATOM 1365 C C . THR A 1 184 ? 8.602 -0.329 -15.975 1.00 80.62 184 THR A C 1
ATOM 1367 O O . THR A 1 184 ? 8.073 -0.495 -17.068 1.00 80.62 184 THR A O 1
ATOM 1370 N N . GLY A 1 185 ? 8.137 0.589 -15.121 1.00 80.31 185 GLY A N 1
ATOM 1371 C CA . GLY A 1 185 ? 7.006 1.473 -15.435 1.00 80.31 185 GLY A CA 1
ATOM 1372 C C . GLY A 1 185 ? 5.616 0.835 -15.302 1.00 80.31 185 GLY A C 1
ATOM 1373 O O . GLY A 1 185 ? 4.627 1.524 -15.527 1.00 80.31 185 GLY A O 1
ATOM 1374 N N . LEU A 1 186 ? 5.509 -0.416 -14.837 1.00 84.88 186 LEU A N 1
ATOM 1375 C CA . LEU A 1 186 ? 4.247 -1.168 -14.663 1.00 84.88 186 LEU A CA 1
ATOM 1376 C C . LEU A 1 186 ? 3.339 -0.669 -13.516 1.00 84.88 186 LEU A C 1
ATOM 1378 O O . LEU A 1 186 ? 2.471 -1.388 -13.019 1.00 84.88 186 LEU A O 1
ATOM 1382 N N . GLY A 1 187 ? 3.565 0.554 -13.034 1.00 84.00 187 GLY A N 1
ATOM 1383 C CA . GLY A 1 187 ? 2.811 1.130 -11.924 1.00 84.00 187 GLY A CA 1
ATOM 1384 C C . GLY A 1 187 ? 3.173 0.569 -10.544 1.00 84.00 187 GLY A C 1
ATOM 1385 O O . GLY A 1 187 ? 2.288 0.457 -9.700 1.00 84.00 187 GLY A O 1
ATOM 1386 N N . SER A 1 188 ? 4.452 0.265 -10.281 1.00 88.19 188 SER A N 1
ATOM 1387 C CA . SER A 1 188 ? 4.907 -0.302 -8.994 1.00 88.19 188 SER A CA 1
ATOM 1388 C C . SER A 1 188 ? 4.480 0.502 -7.764 1.00 88.19 188 SER A C 1
ATOM 1390 O O . SER A 1 188 ? 4.103 -0.081 -6.757 1.00 88.19 188 SER A O 1
ATOM 1392 N N . SER A 1 189 ? 4.476 1.836 -7.827 1.00 88.81 189 SER A N 1
ATOM 1393 C CA . SER A 1 189 ? 4.011 2.663 -6.707 1.00 88.81 189 SER A CA 1
ATOM 1394 C C . SER A 1 189 ? 2.512 2.517 -6.445 1.00 88.81 189 SER A C 1
ATOM 1396 O O . SER A 1 189 ? 2.107 2.503 -5.290 1.00 88.81 189 SER A O 1
ATOM 1398 N N . ALA A 1 190 ? 1.695 2.377 -7.491 1.00 88.06 190 ALA A N 1
ATOM 1399 C CA . ALA A 1 190 ? 0.258 2.177 -7.340 1.00 88.06 190 ALA A CA 1
ATOM 1400 C C . ALA A 1 190 ? -0.045 0.788 -6.760 1.00 88.06 190 ALA A C 1
ATOM 1402 O O . ALA A 1 190 ? -0.788 0.690 -5.791 1.00 88.06 190 ALA A O 1
ATOM 1403 N N . ALA A 1 191 ? 0.590 -0.266 -7.288 1.00 92.06 191 ALA A N 1
ATOM 1404 C CA . ALA A 1 191 ? 0.448 -1.621 -6.754 1.00 92.06 191 ALA A CA 1
ATOM 1405 C C . ALA A 1 191 ? 0.929 -1.716 -5.293 1.00 92.06 191 ALA A C 1
ATOM 1407 O O . ALA A 1 191 ? 0.281 -2.355 -4.464 1.00 92.06 191 ALA A O 1
ATOM 1408 N N . LEU A 1 192 ? 2.021 -1.023 -4.949 1.00 93.56 192 LEU A N 1
ATOM 1409 C CA . LEU A 1 192 ? 2.522 -0.933 -3.579 1.00 93.56 192 LEU A CA 1
ATOM 1410 C C . LEU A 1 192 ? 1.498 -0.273 -2.656 1.00 93.56 192 LEU A C 1
ATOM 1412 O O . LEU A 1 192 ? 1.140 -0.851 -1.639 1.00 93.56 192 LEU A O 1
ATOM 1416 N N . VAL A 1 193 ? 1.016 0.920 -3.011 1.00 94.06 193 VAL A N 1
ATOM 1417 C CA . VAL A 1 193 ? 0.033 1.645 -2.197 1.00 94.06 193 VAL A CA 1
ATOM 1418 C C . VAL A 1 193 ? -1.231 0.807 -2.018 1.00 94.06 193 VAL A C 1
ATOM 1420 O O . VAL A 1 193 ? -1.686 0.639 -0.896 1.00 94.06 193 VAL A O 1
ATOM 1423 N N . THR A 1 194 ? -1.767 0.214 -3.088 1.00 94.25 194 THR A N 1
ATOM 1424 C CA . THR A 1 194 ? -2.993 -0.592 -3.014 1.00 94.25 194 THR A CA 1
ATOM 1425 C C . THR A 1 194 ? -2.834 -1.829 -2.129 1.00 94.25 194 THR A C 1
ATOM 1427 O O . THR A 1 194 ? -3.678 -2.064 -1.266 1.00 94.25 194 THR A O 1
ATOM 1430 N N . SER A 1 195 ? -1.762 -2.610 -2.307 1.00 95.56 195 SER A N 1
ATOM 1431 C CA . SER A 1 195 ? -1.509 -3.803 -1.481 1.00 95.56 195 SER A CA 1
ATOM 1432 C C . SER A 1 195 ? -1.235 -3.447 -0.020 1.00 95.56 195 SER A C 1
ATOM 1434 O O . SER A 1 195 ? -1.736 -4.125 0.872 1.00 95.56 195 SER A O 1
ATOM 1436 N N . LEU A 1 196 ? -0.512 -2.353 0.231 1.00 96.00 196 LEU A N 1
ATOM 1437 C CA . LEU A 1 196 ? -0.203 -1.873 1.574 1.00 96.00 196 LEU A CA 1
ATOM 1438 C C . LEU A 1 196 ? -1.450 -1.350 2.293 1.00 96.00 196 LEU A C 1
ATOM 1440 O O . LEU A 1 196 ? -1.697 -1.740 3.429 1.00 96.00 196 LEU A O 1
ATOM 1444 N N . THR A 1 197 ? -2.267 -0.525 1.631 1.00 95.69 197 THR A N 1
ATOM 1445 C CA . THR A 1 197 ? -3.557 -0.078 2.174 1.00 95.69 197 THR A CA 1
ATOM 1446 C C . THR A 1 197 ? -4.432 -1.278 2.513 1.00 95.69 197 THR A C 1
ATOM 1448 O O . THR A 1 197 ? -4.926 -1.371 3.630 1.00 95.69 197 THR A O 1
ATOM 1451 N N . ALA A 1 198 ? -4.587 -2.225 1.586 1.00 94.56 198 ALA A N 1
ATOM 1452 C CA . ALA A 1 198 ? -5.425 -3.394 1.811 1.00 94.56 198 ALA A CA 1
ATOM 1453 C C . ALA A 1 198 ? -4.914 -4.288 2.948 1.00 94.56 198 ALA A C 1
ATOM 1455 O O . ALA A 1 198 ? -5.725 -4.757 3.744 1.00 94.56 198 ALA A O 1
ATOM 1456 N N . ALA A 1 199 ? -3.598 -4.482 3.066 1.00 95.12 199 ALA A N 1
ATOM 1457 C CA . ALA A 1 199 ? -3.003 -5.235 4.165 1.00 95.12 199 ALA A CA 1
ATOM 1458 C C . ALA A 1 199 ? -3.229 -4.549 5.521 1.00 95.12 199 ALA A C 1
ATOM 1460 O O . ALA A 1 199 ? -3.627 -5.215 6.470 1.00 95.12 199 ALA A O 1
ATOM 1461 N N . VAL A 1 200 ? -3.045 -3.226 5.602 1.00 93.62 200 VAL A N 1
ATOM 1462 C CA . VAL A 1 200 ? -3.276 -2.449 6.833 1.00 93.62 200 VAL A CA 1
ATOM 1463 C C . VAL A 1 200 ? -4.748 -2.500 7.242 1.00 93.62 200 VAL A C 1
ATOM 1465 O O . VAL A 1 200 ? -5.044 -2.843 8.384 1.00 93.62 200 VAL A O 1
ATOM 1468 N N . LEU A 1 201 ? -5.679 -2.227 6.320 1.00 92.94 201 LEU A N 1
ATOM 1469 C CA . LEU A 1 201 ? -7.114 -2.275 6.626 1.00 92.94 201 LEU A CA 1
ATOM 1470 C C . LEU A 1 201 ? -7.546 -3.674 7.070 1.00 92.94 201 LEU A C 1
ATOM 1472 O O . LEU A 1 201 ? -8.225 -3.807 8.078 1.00 92.94 201 LEU A O 1
ATOM 1476 N N . SER A 1 202 ? -7.106 -4.714 6.361 1.00 92.62 202 SER A N 1
ATOM 1477 C CA . SER A 1 202 ? -7.460 -6.102 6.683 1.00 92.62 202 SER A CA 1
ATOM 1478 C C . SER A 1 202 ? -6.821 -6.606 7.981 1.00 92.62 202 SER A C 1
ATOM 1480 O O . SER A 1 202 ? -7.314 -7.566 8.561 1.00 92.62 202 SER A 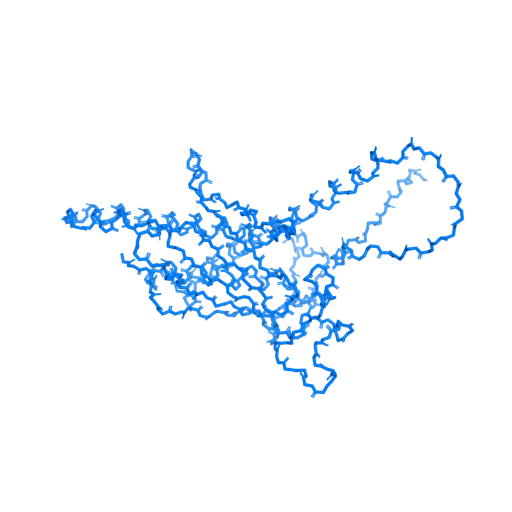O 1
ATOM 1482 N N . HIS A 1 203 ? -5.710 -6.004 8.416 1.00 91.44 203 HIS A N 1
ATOM 1483 C CA . HIS A 1 203 ? -5.043 -6.360 9.668 1.00 91.44 203 HIS A CA 1
ATOM 1484 C C . HIS A 1 203 ? -5.720 -5.719 10.885 1.00 91.44 203 HIS A C 1
ATOM 1486 O O . HIS A 1 203 ? -5.888 -6.381 11.907 1.00 91.44 203 HIS A O 1
ATOM 1492 N N . TYR A 1 204 ? -6.111 -4.445 10.781 1.00 89.44 204 TYR A N 1
ATOM 1493 C CA . TYR A 1 204 ? -6.678 -3.706 11.912 1.00 89.44 204 TYR A CA 1
ATOM 1494 C C . TYR A 1 204 ? -8.207 -3.745 11.991 1.00 89.44 204 TYR A C 1
ATOM 1496 O O . TYR A 1 204 ? -8.755 -3.579 13.080 1.00 89.44 204 TYR A O 1
ATOM 1504 N N . LEU A 1 205 ? -8.909 -3.937 10.871 1.00 88.94 205 LEU A N 1
ATOM 1505 C CA . LEU A 1 205 ? -10.370 -3.944 10.841 1.00 88.94 205 LEU A CA 1
ATOM 1506 C C . LEU A 1 205 ? -10.917 -5.375 10.781 1.00 88.94 205 LEU A C 1
ATOM 1508 O O . LEU A 1 205 ? -10.408 -6.207 10.028 1.00 88.94 205 LEU A O 1
ATOM 1512 N N . PRO A 1 206 ? -11.996 -5.675 11.523 1.00 86.81 206 PRO A N 1
ATOM 1513 C CA . PRO A 1 206 ? -12.691 -6.945 11.380 1.00 86.81 206 PRO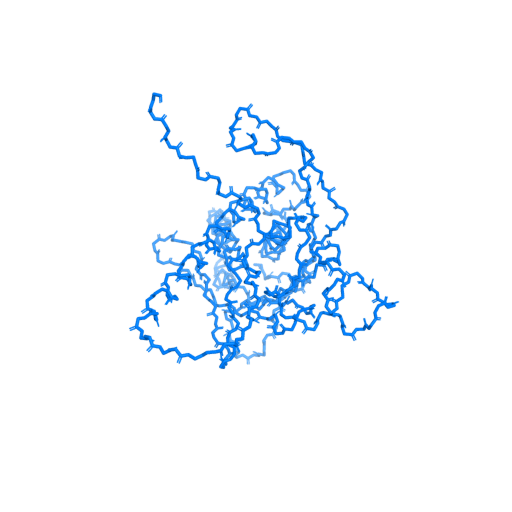 A CA 1
ATOM 1514 C C . PRO A 1 206 ? -13.364 -7.033 10.005 1.00 86.81 206 PRO A C 1
ATOM 1516 O O . PRO A 1 206 ? -13.786 -6.020 9.443 1.00 86.81 206 PRO A O 1
ATOM 1519 N N . ARG A 1 207 ? -13.581 -8.259 9.508 1.00 85.06 207 ARG A N 1
ATOM 1520 C CA . ARG A 1 207 ? -14.247 -8.497 8.210 1.00 85.06 207 ARG A CA 1
ATOM 1521 C C . ARG A 1 207 ? -15.631 -7.855 8.084 1.00 85.06 207 ARG A C 1
ATOM 1523 O O . ARG A 1 207 ? -16.049 -7.529 6.982 1.00 85.06 207 ARG A O 1
ATOM 1530 N N . ALA A 1 208 ? -16.331 -7.664 9.202 1.00 84.81 208 ALA A N 1
ATOM 1531 C CA . ALA A 1 208 ? -17.619 -6.975 9.227 1.00 84.81 208 ALA A CA 1
ATOM 1532 C C . ALA A 1 208 ? -17.502 -5.477 8.887 1.00 84.81 208 ALA A C 1
ATOM 1534 O O . ALA A 1 208 ? -18.421 -4.915 8.303 1.00 84.81 208 ALA A O 1
ATOM 1535 N N . ALA A 1 209 ? -16.383 -4.840 9.244 1.00 85.19 209 ALA A N 1
ATOM 1536 C 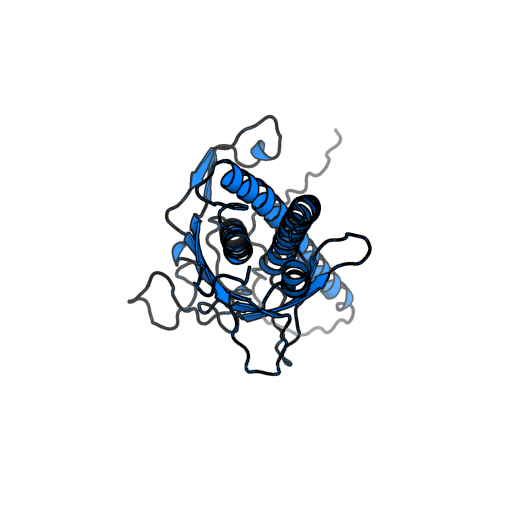CA . ALA A 1 209 ? -16.122 -3.433 8.949 1.00 85.19 209 ALA A CA 1
ATOM 1537 C C . ALA A 1 209 ? -15.429 -3.253 7.591 1.00 85.19 209 ALA A C 1
ATOM 1539 O O . ALA A 1 209 ? -15.685 -2.281 6.884 1.00 85.19 209 ALA A O 1
ATOM 1540 N N . PHE A 1 210 ? -14.552 -4.187 7.216 1.00 89.88 210 PHE A N 1
ATOM 1541 C CA . PHE A 1 210 ? -13.847 -4.139 5.945 1.00 89.88 210 PHE A CA 1
ATOM 1542 C C . PHE A 1 210 ? -13.611 -5.538 5.373 1.00 89.88 210 PHE A C 1
ATOM 1544 O O . PHE A 1 210 ? -12.901 -6.354 5.959 1.00 89.88 210 PHE A O 1
ATOM 1551 N N . ASP A 1 211 ? -14.146 -5.777 4.177 1.00 90.88 211 ASP A N 1
ATOM 1552 C CA . ASP A 1 211 ? -13.872 -6.977 3.392 1.00 90.88 211 ASP A CA 1
ATOM 1553 C C . ASP A 1 211 ? -13.447 -6.606 1.970 1.00 90.88 211 ASP A C 1
ATOM 1555 O O . ASP A 1 211 ? -14.211 -6.010 1.208 1.00 90.88 211 ASP A O 1
ATOM 1559 N N . MET A 1 212 ? -12.234 -7.008 1.594 1.00 89.56 212 MET A N 1
ATOM 1560 C CA . MET A 1 212 ? -11.665 -6.784 0.265 1.00 89.56 212 MET A CA 1
ATOM 1561 C C . MET A 1 212 ? -12.396 -7.533 -0.861 1.00 89.56 212 MET A C 1
ATOM 1563 O O . MET A 1 212 ? -12.260 -7.152 -2.024 1.00 89.56 212 MET A O 1
ATOM 1567 N N . ALA A 1 213 ? -13.153 -8.591 -0.547 1.00 90.75 213 ALA A N 1
ATOM 1568 C CA . ALA A 1 213 ? -13.970 -9.299 -1.532 1.00 90.75 213 ALA A CA 1
ATOM 1569 C C . ALA A 1 213 ? -15.302 -8.579 -1.812 1.00 90.75 213 ALA A C 1
ATOM 1571 O O . ALA A 1 213 ? -15.880 -8.756 -2.884 1.00 90.75 213 ALA A O 1
ATOM 1572 N N . SER A 1 214 ? -15.764 -7.734 -0.887 1.00 93.12 214 SER A N 1
ATOM 1573 C CA . SER A 1 214 ? -17.018 -6.996 -1.029 1.00 93.12 214 SER A CA 1
ATOM 1574 C C . SER A 1 214 ? -16.891 -5.810 -2.005 1.00 93.12 214 SER A C 1
ATOM 1576 O O . SER A 1 214 ? -15.852 -5.141 -2.025 1.00 93.12 214 SER A O 1
ATOM 1578 N N . PRO A 1 215 ? -17.949 -5.462 -2.767 1.00 92.25 215 PRO A N 1
ATOM 1579 C CA . PRO A 1 215 ? -17.940 -4.275 -3.630 1.00 92.25 215 PRO A CA 1
ATOM 1580 C C . PRO A 1 215 ? -17.664 -2.976 -2.859 1.00 92.25 215 PRO A C 1
ATOM 1582 O O . PRO A 1 215 ? -16.918 -2.118 -3.329 1.00 92.25 215 PRO A O 1
ATOM 1585 N N . GLY A 1 216 ? -18.214 -2.852 -1.645 1.00 90.81 216 GLY A N 1
ATOM 1586 C CA . GLY A 1 216 ? -17.979 -1.701 -0.770 1.00 90.81 216 GLY A CA 1
ATOM 1587 C C . GLY A 1 216 ? -16.513 -1.581 -0.349 1.00 90.81 216 GLY A C 1
ATOM 1588 O O . GLY A 1 216 ? -15.919 -0.513 -0.480 1.00 90.81 216 GLY A O 1
ATOM 1589 N N . GLY A 1 217 ? -15.889 -2.683 0.076 1.00 89.69 217 GLY A N 1
ATOM 1590 C CA . GLY A 1 217 ? -14.469 -2.699 0.427 1.00 89.69 217 GLY A CA 1
ATOM 1591 C C . GLY A 1 217 ? -13.559 -2.422 -0.770 1.00 89.69 217 GLY A C 1
ATOM 1592 O O . GLY A 1 217 ? -12.602 -1.656 -0.645 1.00 89.69 217 GLY A O 1
ATOM 1593 N N . GLN A 1 218 ? -13.884 -2.953 -1.952 1.00 90.50 218 GLN A N 1
ATOM 1594 C CA . GLN A 1 218 ? -13.164 -2.638 -3.192 1.00 90.50 218 GLN A CA 1
ATOM 1595 C C . GLN A 1 218 ? -13.256 -1.150 -3.547 1.00 90.50 218 GLN A C 1
ATOM 1597 O O . GLN A 1 218 ? -12.244 -0.546 -3.912 1.00 90.50 218 GLN A O 1
ATOM 1602 N N . GLN A 1 219 ? -14.430 -0.534 -3.385 1.00 90.81 219 GLN A N 1
ATOM 1603 C CA . GLN A 1 219 ? -14.610 0.900 -3.606 1.00 90.81 219 GLN A CA 1
ATOM 1604 C C . GLN A 1 219 ? -13.806 1.735 -2.599 1.00 90.81 219 GLN A C 1
ATOM 1606 O O . GLN A 1 219 ? -13.132 2.693 -2.988 1.00 90.81 219 GLN A O 1
ATOM 1611 N N . THR A 1 220 ? -13.813 1.354 -1.319 1.00 90.06 220 THR A N 1
ATOM 1612 C CA . THR A 1 220 ? -12.999 1.998 -0.278 1.00 90.06 220 THR A CA 1
ATOM 1613 C C . THR A 1 220 ? -11.509 1.909 -0.610 1.00 90.06 220 THR A C 1
ATOM 1615 O O . THR A 1 220 ? -10.814 2.927 -0.584 1.00 90.06 220 THR A O 1
ATOM 1618 N N . LEU A 1 221 ? -11.017 0.731 -1.015 1.00 91.12 221 LEU A N 1
ATOM 1619 C CA . LEU A 1 221 ? -9.629 0.552 -1.459 1.00 91.12 221 LEU A CA 1
ATOM 1620 C C . LEU A 1 221 ? -9.290 1.398 -2.682 1.00 91.12 221 LEU A C 1
ATOM 1622 O O . LEU A 1 221 ? -8.212 1.994 -2.734 1.00 91.12 221 LEU A O 1
ATOM 1626 N N . HIS A 1 222 ? -10.192 1.465 -3.659 1.00 87.62 222 HIS A N 1
ATOM 1627 C CA . HIS A 1 222 ? -10.006 2.276 -4.855 1.00 87.62 222 HIS A CA 1
ATOM 1628 C C . HIS A 1 222 ? -9.861 3.764 -4.503 1.00 87.62 222 HIS A C 1
ATOM 1630 O O . HIS A 1 222 ? -8.914 4.426 -4.939 1.00 87.62 222 HIS A O 1
ATOM 1636 N N . ASN A 1 223 ? -10.760 4.278 -3.661 1.00 89.06 223 ASN A N 1
ATOM 1637 C CA . ASN A 1 223 ? -10.793 5.682 -3.260 1.00 89.06 223 ASN A CA 1
ATOM 1638 C C . ASN A 1 223 ? -9.576 6.065 -2.405 1.00 89.06 223 ASN A C 1
ATOM 1640 O O . ASN A 1 223 ? -8.917 7.081 -2.672 1.00 89.06 223 ASN A O 1
ATOM 1644 N N . LEU A 1 224 ? -9.249 5.237 -1.408 1.00 85.44 224 LEU A N 1
ATOM 1645 C CA . LEU A 1 224 ? -8.139 5.476 -0.489 1.00 85.44 224 LEU A CA 1
ATOM 1646 C C . LEU A 1 224 ? -6.793 5.304 -1.202 1.00 85.44 224 LEU A C 1
ATOM 1648 O O . LEU A 1 224 ? -5.980 6.229 -1.226 1.00 85.44 224 LEU A O 1
ATOM 1652 N N . GLY A 1 225 ? -6.596 4.177 -1.893 1.00 76.19 225 GLY A N 1
ATOM 1653 C CA . GLY A 1 225 ? -5.366 3.891 -2.629 1.00 76.19 225 GLY A CA 1
ATOM 1654 C C . GLY A 1 225 ? -5.094 4.900 -3.748 1.00 76.19 225 GLY A C 1
ATOM 1655 O O . GLY A 1 225 ? -3.955 5.349 -3.925 1.00 76.19 225 GLY A O 1
ATOM 1656 N N . GLY A 1 226 ? -6.134 5.334 -4.470 1.00 74.19 226 GLY A N 1
ATOM 1657 C CA . GLY A 1 226 ? -6.019 6.377 -5.489 1.00 74.19 226 GLY A CA 1
ATOM 1658 C C . GLY A 1 226 ? -5.571 7.723 -4.911 1.00 74.19 226 GLY A C 1
ATOM 1659 O O . GLY A 1 226 ? -4.687 8.379 -5.471 1.00 74.19 226 GLY A O 1
ATOM 1660 N N . SER A 1 227 ? -6.133 8.123 -3.770 1.00 71.69 227 SER A N 1
ATOM 1661 C CA . SER A 1 227 ? -5.806 9.389 -3.100 1.00 71.69 227 SER A CA 1
ATOM 1662 C C . SER A 1 227 ? -4.388 9.390 -2.537 1.00 71.69 227 SER A C 1
ATOM 1664 O O . SER A 1 227 ? -3.602 10.294 -2.836 1.00 71.69 227 SER A O 1
ATOM 1666 N N . THR A 1 228 ? -4.012 8.328 -1.830 1.00 70.88 228 THR A N 1
ATOM 1667 C CA . THR A 1 228 ? -2.663 8.139 -1.295 1.00 70.88 228 THR A CA 1
ATOM 1668 C C . THR A 1 228 ? -1.603 8.107 -2.395 1.00 70.88 228 THR A C 1
ATOM 1670 O O . THR A 1 228 ? -0.556 8.739 -2.257 1.00 70.88 228 THR A O 1
ATOM 1673 N N . THR A 1 229 ? -1.865 7.431 -3.519 1.00 69.56 229 THR A N 1
ATOM 1674 C CA . THR A 1 229 ? -0.910 7.371 -4.639 1.00 69.56 229 THR A CA 1
ATOM 1675 C C . THR A 1 229 ? -0.635 8.763 -5.213 1.00 69.56 229 THR A C 1
ATOM 1677 O O . THR A 1 229 ? 0.523 9.112 -5.460 1.00 69.56 229 THR A O 1
ATOM 1680 N N . ARG A 1 230 ? -1.684 9.580 -5.401 1.00 72.62 230 ARG A N 1
ATOM 1681 C CA . ARG A 1 230 ? -1.553 10.960 -5.903 1.00 72.62 230 ARG A CA 1
ATOM 1682 C C . ARG A 1 230 ? -0.714 11.827 -4.964 1.00 72.62 230 ARG A C 1
ATOM 1684 O O . ARG A 1 230 ? 0.174 12.542 -5.427 1.00 72.62 230 ARG A O 1
ATOM 1691 N N . LEU A 1 231 ? -0.959 11.729 -3.660 1.00 70.81 231 LEU A N 1
ATOM 1692 C CA . LEU A 1 231 ? -0.244 12.495 -2.637 1.00 70.81 231 LEU A CA 1
ATOM 1693 C C . LEU A 1 231 ? 1.207 12.029 -2.456 1.00 70.81 231 LEU A C 1
ATOM 1695 O O . LEU A 1 231 ? 2.121 12.846 -2.380 1.00 70.81 231 LEU A O 1
ATOM 1699 N N . GLY A 1 232 ? 1.458 10.720 -2.470 1.00 63.56 232 GLY A N 1
ATOM 1700 C CA . GLY A 1 232 ? 2.819 10.178 -2.447 1.00 63.56 232 GLY A CA 1
ATOM 1701 C C . GLY A 1 232 ? 3.645 10.667 -3.642 1.00 63.56 232 GLY A C 1
ATOM 1702 O O . GLY A 1 232 ? 4.796 11.082 -3.486 1.00 63.56 232 GLY A O 1
ATOM 1703 N N . ALA A 1 233 ? 3.040 10.707 -4.835 1.00 70.94 233 ALA A N 1
ATOM 1704 C CA . ALA A 1 233 ? 3.684 11.226 -6.038 1.00 70.94 233 ALA A CA 1
ATOM 1705 C C . ALA A 1 233 ? 3.971 12.739 -5.964 1.00 70.94 233 ALA A C 1
ATOM 1707 O O . ALA A 1 233 ? 5.037 13.170 -6.412 1.00 70.94 233 ALA A O 1
ATOM 1708 N N . SER A 1 234 ? 3.072 13.552 -5.395 1.00 69.94 234 SER A N 1
ATOM 1709 C CA . SER A 1 234 ? 3.322 14.991 -5.217 1.00 69.94 234 SER A CA 1
ATOM 1710 C C . SER A 1 234 ? 4.449 15.250 -4.213 1.00 69.94 234 SER A C 1
ATOM 1712 O O . SER A 1 234 ? 5.342 16.051 -4.498 1.00 69.94 234 SER A O 1
ATOM 1714 N N . ARG A 1 235 ? 4.493 14.500 -3.103 1.00 75.81 235 ARG A N 1
ATOM 1715 C CA . ARG A 1 235 ? 5.584 14.559 -2.115 1.00 75.81 235 ARG A CA 1
ATOM 1716 C C . ARG A 1 235 ? 6.931 14.146 -2.706 1.00 75.81 235 ARG A C 1
ATOM 1718 O O . ARG A 1 235 ? 7.925 14.824 -2.459 1.00 75.81 235 ARG A O 1
ATOM 1725 N N . CYS A 1 236 ? 6.970 13.103 -3.543 1.00 72.75 236 CYS A N 1
ATOM 1726 C CA . CYS A 1 236 ? 8.184 12.728 -4.282 1.00 72.75 236 CYS A CA 1
ATOM 1727 C C . CYS A 1 236 ? 8.703 13.887 -5.142 1.00 72.75 236 CYS A C 1
ATOM 1729 O O . CYS A 1 236 ? 9.893 14.197 -5.119 1.00 72.75 236 CYS A O 1
ATOM 1731 N N . LYS A 1 237 ? 7.807 14.534 -5.904 1.00 71.81 237 LYS A N 1
ATOM 1732 C CA . LYS A 1 237 ? 8.158 15.666 -6.775 1.00 71.81 237 LYS A CA 1
ATOM 1733 C C . LYS A 1 237 ? 8.665 16.862 -5.966 1.00 71.81 237 LYS A C 1
ATOM 1735 O O . LYS A 1 237 ? 9.675 17.451 -6.339 1.00 71.81 237 LYS A O 1
ATOM 1740 N N . ALA A 1 238 ? 8.012 17.184 -4.849 1.00 68.25 238 ALA A N 1
ATOM 1741 C CA . ALA A 1 238 ? 8.436 18.258 -3.952 1.00 68.25 238 ALA A CA 1
ATOM 1742 C C . ALA A 1 238 ? 9.822 17.984 -3.338 1.00 68.25 238 ALA A C 1
ATOM 1744 O O . ALA A 1 238 ? 10.687 18.859 -3.362 1.00 68.25 238 ALA A O 1
ATOM 1745 N N . ALA A 1 239 ? 10.070 16.755 -2.872 1.00 68.38 239 ALA A N 1
ATOM 1746 C CA . ALA A 1 239 ? 11.370 16.348 -2.339 1.00 68.38 239 ALA A CA 1
ATOM 1747 C C . ALA A 1 239 ? 12.482 16.438 -3.400 1.00 68.38 239 ALA A C 1
ATOM 1749 O O . ALA A 1 239 ? 13.563 16.966 -3.130 1.00 68.38 239 ALA A O 1
ATOM 1750 N N . ALA A 1 240 ? 12.206 15.996 -4.632 1.00 67.94 240 ALA A N 1
ATOM 1751 C CA . ALA A 1 240 ? 13.145 16.113 -5.746 1.00 67.94 240 ALA A CA 1
ATOM 1752 C C . ALA A 1 240 ? 13.454 17.582 -6.097 1.00 67.94 240 ALA A C 1
ATOM 1754 O O . ALA A 1 240 ? 14.615 17.935 -6.321 1.00 67.94 240 ALA A O 1
ATOM 1755 N N . ALA A 1 241 ? 12.440 18.455 -6.097 1.00 68.25 241 ALA A N 1
ATOM 1756 C CA . ALA A 1 241 ? 12.608 19.887 -6.335 1.00 68.25 241 ALA A CA 1
ATOM 1757 C C . ALA A 1 241 ? 13.451 20.564 -5.238 1.00 68.25 241 ALA A C 1
ATOM 1759 O O . ALA A 1 241 ? 14.369 21.326 -5.551 1.00 68.25 241 ALA A O 1
ATOM 1760 N N . ALA A 1 242 ? 13.206 20.237 -3.965 1.00 68.12 242 ALA A N 1
ATOM 1761 C CA . ALA A 1 242 ? 13.982 20.746 -2.834 1.00 68.12 242 ALA A CA 1
ATOM 1762 C C . ALA A 1 242 ? 15.457 20.308 -2.901 1.00 68.12 242 ALA A C 1
ATOM 1764 O O . ALA A 1 242 ? 16.362 21.130 -2.733 1.00 68.12 242 ALA A O 1
ATOM 1765 N N . ALA A 1 243 ? 15.720 19.040 -3.240 1.00 68.19 243 ALA A N 1
ATOM 1766 C CA . ALA A 1 243 ? 17.079 18.530 -3.428 1.00 68.19 243 ALA A CA 1
ATOM 1767 C C . ALA A 1 243 ? 17.820 19.237 -4.582 1.00 68.19 243 ALA A C 1
ATOM 1769 O O . ALA A 1 243 ? 19.016 19.530 -4.480 1.00 68.19 243 ALA A O 1
ATOM 1770 N N . ALA A 1 244 ? 17.116 19.557 -5.673 1.00 67.44 244 ALA A N 1
ATOM 1771 C CA . ALA A 1 244 ? 17.675 20.311 -6.794 1.00 67.44 244 ALA A CA 1
ATOM 1772 C C . ALA A 1 244 ? 17.978 21.778 -6.428 1.00 67.44 244 ALA A C 1
ATOM 1774 O O . ALA A 1 244 ? 19.019 22.308 -6.828 1.00 67.44 244 ALA A O 1
ATOM 1775 N N . ALA A 1 245 ? 17.115 22.422 -5.635 1.00 65.81 245 ALA A N 1
ATOM 1776 C CA . ALA A 1 245 ? 17.317 23.788 -5.149 1.00 65.81 245 ALA A CA 1
ATOM 1777 C C . ALA A 1 245 ? 18.508 23.890 -4.176 1.00 65.81 245 ALA A C 1
ATOM 1779 O O . ALA A 1 245 ? 19.361 24.766 -4.335 1.00 65.81 245 ALA A O 1
ATOM 1780 N N . GLY A 1 246 ? 18.645 22.938 -3.245 1.00 55.75 246 GLY A N 1
ATOM 1781 C CA . GLY A 1 246 ? 19.778 22.870 -2.314 1.00 55.75 246 GLY A CA 1
ATOM 1782 C C . GLY A 1 246 ? 21.137 22.685 -3.005 1.00 55.75 246 GLY A C 1
ATOM 1783 O O . GLY A 1 246 ? 22.152 23.207 -2.540 1.00 55.75 246 GLY A O 1
ATOM 1784 N N . ARG A 1 247 ? 21.173 22.020 -4.170 1.00 55.88 247 ARG A N 1
ATOM 1785 C CA . ARG A 1 247 ? 22.390 21.915 -4.998 1.00 55.88 247 ARG A CA 1
ATOM 1786 C C . ARG A 1 247 ? 22.777 23.228 -5.683 1.00 55.88 247 ARG A C 1
ATOM 1788 O O . ARG A 1 247 ? 23.970 23.481 -5.833 1.00 55.88 247 ARG A O 1
ATOM 1795 N N . LYS A 1 248 ? 21.818 24.080 -6.065 1.00 50.09 248 LYS A N 1
ATOM 1796 C CA . LYS A 1 248 ? 22.113 25.397 -6.663 1.00 50.09 248 LYS A CA 1
ATOM 1797 C C . LYS A 1 248 ? 22.637 26.412 -5.638 1.00 50.09 248 LYS A C 1
ATOM 1799 O O . LYS A 1 248 ? 23.450 27.253 -6.003 1.00 50.09 248 LYS A O 1
ATOM 1804 N N . GLY A 1 249 ? 22.266 26.287 -4.361 1.00 43.34 249 GLY A N 1
ATOM 1805 C CA . GLY A 1 249 ? 22.764 27.152 -3.278 1.00 43.34 249 GLY A CA 1
ATOM 1806 C C . GLY A 1 249 ? 24.214 26.891 -2.837 1.00 43.34 249 GLY A C 1
ATOM 1807 O O . GLY A 1 249 ? 24.829 27.754 -2.219 1.00 43.34 249 GLY A O 1
ATOM 1808 N N . ARG A 1 250 ? 24.802 25.732 -3.174 1.00 46.12 250 ARG A N 1
ATOM 1809 C CA . ARG A 1 250 ? 26.194 25.367 -2.821 1.00 46.12 250 ARG A CA 1
ATOM 1810 C C . ARG A 1 250 ? 27.214 25.572 -3.953 1.00 46.12 250 ARG A C 1
ATOM 1812 O O . ARG A 1 250 ? 28.363 25.158 -3.828 1.00 46.12 250 ARG A O 1
ATOM 1819 N N . GLY A 1 251 ? 26.818 26.220 -5.050 1.00 42.50 251 GLY A N 1
ATOM 1820 C CA . GLY A 1 251 ? 27.589 26.306 -6.293 1.00 42.50 251 GLY A CA 1
ATOM 1821 C C . GLY A 1 251 ? 28.130 27.690 -6.659 1.00 42.50 251 GLY A C 1
ATOM 1822 O O . GLY A 1 251 ? 28.103 28.027 -7.836 1.00 42.50 251 GLY A O 1
ATOM 1823 N N . SER A 1 252 ? 28.641 28.476 -5.703 1.00 41.03 252 SER A N 1
ATOM 1824 C CA . SER A 1 252 ? 29.286 29.777 -5.978 1.00 41.03 252 SER A CA 1
ATOM 1825 C C . SER A 1 252 ? 30.685 29.884 -5.361 1.00 41.03 252 SER A C 1
ATOM 1827 O O . SER A 1 252 ? 31.005 30.848 -4.677 1.00 41.03 252 SER A O 1
ATOM 1829 N N . ARG A 1 253 ? 31.560 28.900 -5.598 1.00 38.91 253 ARG A N 1
ATOM 1830 C CA . ARG A 1 253 ? 33.018 29.094 -5.481 1.00 38.91 253 ARG A CA 1
ATOM 1831 C C . ARG A 1 253 ? 33.726 28.316 -6.589 1.00 38.91 253 ARG A C 1
ATOM 1833 O O . ARG A 1 253 ? 33.884 27.101 -6.526 1.00 38.91 253 ARG A O 1
ATOM 1840 N N . LYS A 1 254 ? 34.119 29.047 -7.639 1.00 41.47 254 LYS A N 1
ATOM 1841 C CA . LYS A 1 254 ? 34.970 28.583 -8.744 1.00 41.47 254 LYS A CA 1
ATOM 1842 C C . LYS A 1 254 ? 36.217 27.879 -8.190 1.00 41.47 254 LYS A C 1
ATOM 1844 O O . LYS A 1 254 ? 37.075 28.529 -7.601 1.00 41.47 254 LYS A O 1
ATOM 1849 N N . ARG A 1 255 ? 36.398 26.597 -8.510 1.00 33.81 255 ARG A N 1
ATOM 1850 C CA . ARG A 1 255 ? 37.733 26.014 -8.703 1.00 33.81 255 ARG A CA 1
ATOM 1851 C C . ARG A 1 255 ? 37.749 25.239 -10.015 1.00 33.81 255 ARG A C 1
ATOM 1853 O O . ARG A 1 255 ? 37.111 24.205 -10.162 1.00 33.81 255 ARG A O 1
ATOM 1860 N N . ARG A 1 256 ? 38.485 25.789 -10.985 1.00 40.56 256 ARG A N 1
ATOM 1861 C CA . ARG A 1 256 ? 38.944 25.084 -12.183 1.00 40.56 256 ARG A CA 1
ATOM 1862 C C . ARG A 1 256 ? 39.849 23.933 -11.735 1.00 40.56 256 ARG A C 1
ATOM 1864 O O . ARG A 1 256 ? 40.884 24.218 -11.143 1.00 40.56 256 ARG A O 1
ATOM 1871 N N . ARG A 1 257 ? 39.516 22.684 -12.077 1.00 32.75 257 ARG A N 1
ATOM 1872 C CA . ARG A 1 257 ? 40.471 21.666 -12.564 1.00 32.75 257 ARG A CA 1
ATOM 1873 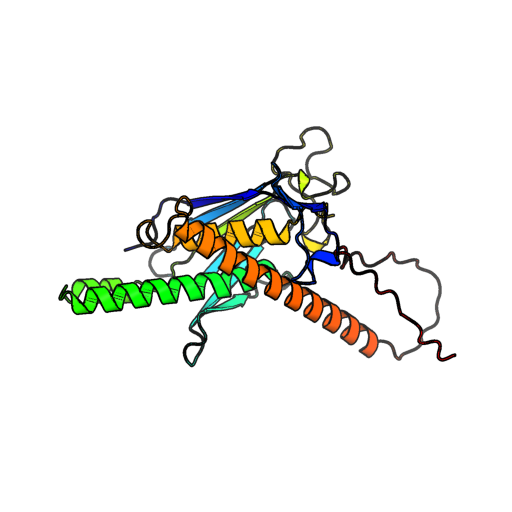C C . ARG A 1 257 ? 39.741 20.396 -13.037 1.00 32.75 257 ARG A C 1
ATOM 1875 O O . ARG A 1 257 ? 38.998 19.784 -12.290 1.00 32.75 257 ARG A O 1
ATOM 1882 N N . ARG A 1 258 ? 39.979 20.110 -14.323 1.00 34.03 258 ARG A N 1
ATOM 1883 C CA . ARG A 1 258 ? 40.050 18.841 -15.075 1.00 34.03 258 ARG A CA 1
ATOM 1884 C C . ARG A 1 258 ? 39.232 17.625 -14.600 1.00 34.03 258 ARG A C 1
ATOM 1886 O O . ARG A 1 258 ? 39.523 17.040 -13.571 1.00 34.03 258 ARG A O 1
ATOM 1893 N N . GLY A 1 259 ? 38.347 17.187 -15.503 1.00 38.44 259 GLY A N 1
ATOM 1894 C CA . GLY A 1 259 ? 38.228 15.793 -15.946 1.00 38.44 259 GLY A CA 1
ATOM 1895 C C . GLY A 1 259 ? 37.704 14.773 -14.941 1.00 38.44 259 GLY A C 1
ATOM 1896 O O . GLY A 1 259 ? 38.490 14.041 -14.361 1.00 38.44 259 GLY A O 1
ATOM 1897 N N . CYS A 1 260 ? 36.380 14.650 -14.833 1.00 25.38 260 CYS A N 1
ATOM 1898 C CA . CYS A 1 260 ? 35.742 13.371 -14.522 1.00 25.38 260 CYS A CA 1
ATOM 1899 C C . CYS A 1 260 ? 34.288 13.403 -15.012 1.00 25.38 260 CYS A C 1
ATOM 1901 O O . CYS A 1 260 ? 33.474 14.201 -14.542 1.00 25.38 260 CYS A O 1
ATOM 1903 N N . ALA A 1 261 ? 33.983 12.576 -16.011 1.00 36.00 261 ALA A N 1
ATOM 1904 C CA . ALA A 1 261 ? 32.636 12.372 -16.516 1.00 36.00 261 ALA A CA 1
ATOM 1905 C C . ALA A 1 261 ? 31.829 11.615 -15.452 1.00 36.00 261 ALA A C 1
ATOM 1907 O O . ALA A 1 261 ? 32.038 10.423 -15.253 1.00 36.00 261 ALA A O 1
ATOM 1908 N N . CYS A 1 262 ? 30.924 12.305 -14.755 1.00 26.09 262 CYS A N 1
ATOM 1909 C CA . CYS A 1 262 ? 30.010 11.672 -13.811 1.00 26.09 262 CYS A CA 1
ATOM 1910 C C . CYS A 1 262 ? 28.602 11.648 -14.410 1.00 26.09 262 CYS A C 1
ATOM 1912 O O . CYS A 1 262 ? 28.020 12.680 -14.751 1.00 26.09 262 CYS A O 1
ATOM 1914 N N . GLN A 1 263 ? 28.133 10.421 -14.607 1.00 28.09 263 GLN A N 1
ATOM 1915 C CA . GLN A 1 263 ? 26.925 10.029 -15.308 1.00 28.09 263 GLN A CA 1
ATOM 1916 C C . GLN A 1 263 ? 25.643 10.542 -14.637 1.00 28.09 263 GLN A C 1
ATOM 1918 O O . GLN A 1 263 ? 25.580 10.876 -13.455 1.00 28.09 263 GLN A O 1
ATOM 1923 N N . ARG A 1 264 ? 24.617 10.614 -15.485 1.00 29.12 264 ARG A N 1
ATOM 1924 C CA . ARG A 1 264 ? 23.274 11.154 -15.280 1.00 29.12 264 ARG A CA 1
ATOM 1925 C C . ARG A 1 264 ? 22.600 10.622 -14.011 1.00 29.12 264 ARG A C 1
ATOM 1927 O O . ARG A 1 264 ? 22.572 9.423 -13.755 1.00 29.12 264 ARG A O 1
ATOM 1934 N N . ALA A 1 265 ? 21.969 11.532 -13.273 1.00 30.52 265 ALA A N 1
ATOM 1935 C CA . ALA A 1 265 ? 21.049 11.214 -12.191 1.00 30.52 265 ALA A CA 1
ATOM 1936 C C . ALA A 1 265 ? 19.784 10.540 -12.754 1.00 30.52 265 ALA A C 1
ATOM 1938 O O . ALA A 1 265 ? 18.889 11.210 -13.266 1.00 30.52 265 ALA A O 1
ATOM 1939 N N . SER A 1 266 ? 19.706 9.214 -12.641 1.00 29.67 266 SER A N 1
ATOM 1940 C CA . SER A 1 266 ? 18.460 8.457 -12.784 1.00 29.67 266 SER A CA 1
ATOM 1941 C C . SER A 1 266 ? 17.660 8.602 -11.488 1.00 29.67 266 SER A C 1
ATOM 1943 O O . SER A 1 266 ? 17.721 7.770 -10.593 1.00 29.67 266 SER A O 1
ATOM 1945 N N . CYS A 1 267 ? 16.991 9.743 -11.332 1.00 29.12 267 CYS A N 1
ATOM 1946 C CA . CYS A 1 267 ? 16.097 10.006 -10.203 1.00 29.12 267 CYS A CA 1
ATOM 1947 C C . CYS A 1 267 ? 14.862 10.780 -10.689 1.00 29.12 267 CYS A C 1
ATOM 1949 O O . CYS A 1 267 ? 14.500 11.806 -10.131 1.00 29.12 267 CYS A O 1
ATOM 1951 N N . CYS A 1 268 ? 14.292 10.346 -11.819 1.00 30.69 268 CYS A N 1
ATOM 1952 C CA . CYS A 1 268 ? 12.947 10.673 -12.313 1.00 30.69 268 CYS A CA 1
ATOM 1953 C C . CYS A 1 268 ? 12.741 9.990 -13.676 1.00 30.69 268 CYS A C 1
ATOM 1955 O O . CYS A 1 268 ? 12.732 10.636 -14.716 1.00 30.69 268 CYS A O 1
ATOM 1957 N N . ALA A 1 269 ? 12.569 8.668 -13.682 1.00 27.03 269 ALA A N 1
ATOM 1958 C CA . ALA A 1 269 ? 11.904 7.981 -14.790 1.00 27.03 269 ALA A CA 1
ATOM 1959 C C . ALA A 1 269 ? 10.444 7.720 -14.390 1.00 27.03 269 ALA A C 1
ATOM 1961 O O . ALA A 1 269 ? 9.993 6.593 -14.233 1.00 27.03 269 ALA A O 1
ATOM 1962 N N . CYS A 1 270 ? 9.722 8.810 -14.139 1.00 25.62 270 CYS A N 1
ATOM 1963 C CA . CYS A 1 270 ? 8.280 8.866 -14.316 1.00 25.62 270 CYS A CA 1
ATOM 1964 C C . CYS A 1 270 ? 8.100 9.940 -15.388 1.00 25.62 270 CYS A C 1
ATOM 1966 O O . CYS A 1 270 ? 8.543 11.071 -15.187 1.00 25.62 270 CYS A O 1
ATOM 1968 N N . ALA A 1 271 ? 7.614 9.548 -16.561 1.00 30.69 271 ALA A N 1
ATOM 1969 C CA . ALA A 1 271 ? 7.600 10.372 -17.760 1.00 30.69 271 ALA A CA 1
ATOM 1970 C C . ALA A 1 271 ? 6.974 11.757 -17.512 1.00 30.69 271 ALA A C 1
ATOM 1972 O O . ALA A 1 271 ? 5.762 11.898 -17.371 1.00 30.69 271 ALA A O 1
ATOM 1973 N N . THR A 1 272 ? 7.816 12.788 -17.522 1.00 30.34 272 THR A N 1
ATOM 1974 C CA . THR A 1 272 ? 7.422 14.172 -17.799 1.00 30.34 272 THR A CA 1
ATOM 1975 C C . THR A 1 272 ? 8.459 14.747 -18.754 1.00 30.34 272 THR A C 1
ATOM 1977 O O . THR A 1 272 ? 9.523 15.198 -18.339 1.00 30.34 272 THR A O 1
ATOM 1980 N N . SER A 1 273 ? 8.155 14.653 -20.050 1.00 29.06 273 SER A N 1
ATOM 1981 C CA . SER A 1 273 ? 8.778 15.462 -21.094 1.00 29.06 273 SER A CA 1
ATOM 1982 C C . SER A 1 273 ? 8.175 16.862 -20.994 1.00 29.06 273 SER A C 1
ATOM 1984 O O . SER A 1 273 ? 7.010 17.072 -21.326 1.00 29.06 273 SER A O 1
ATOM 1986 N N . THR A 1 274 ? 8.936 17.810 -20.456 1.00 28.44 274 THR A N 1
ATOM 1987 C CA . THR A 1 274 ? 8.559 19.224 -20.425 1.00 28.44 274 THR A CA 1
ATOM 1988 C C . THR A 1 274 ? 8.931 19.836 -21.775 1.00 28.44 274 THR A C 1
ATOM 1990 O O . THR A 1 274 ? 10.060 20.283 -21.967 1.00 28.44 274 THR A O 1
ATOM 1993 N N . ALA A 1 275 ? 8.002 19.841 -22.732 1.00 27.89 275 ALA A N 1
ATOM 1994 C CA . ALA A 1 275 ? 8.139 20.657 -23.933 1.00 27.89 275 ALA A CA 1
ATOM 1995 C C . ALA A 1 275 ? 7.844 22.118 -23.562 1.00 27.89 275 ALA A C 1
ATOM 1997 O O . ALA A 1 275 ? 6.716 22.486 -23.237 1.00 27.89 275 ALA A O 1
ATOM 1998 N N . ALA A 1 276 ? 8.885 22.947 -23.569 1.00 29.14 276 ALA A N 1
ATOM 1999 C CA . ALA A 1 276 ? 8.762 24.390 -23.469 1.00 29.14 276 ALA A CA 1
ATOM 2000 C C . ALA A 1 276 ? 8.088 24.924 -24.742 1.00 29.14 276 ALA A C 1
ATOM 2002 O O . ALA A 1 276 ? 8.731 25.053 -25.783 1.00 29.14 276 ALA A O 1
ATOM 2003 N N . ALA A 1 277 ? 6.795 25.240 -24.663 1.00 28.67 277 ALA A N 1
ATOM 2004 C CA . ALA A 1 277 ? 6.115 26.017 -25.689 1.00 28.67 277 ALA A CA 1
ATOM 2005 C C . ALA A 1 277 ? 6.656 27.456 -25.646 1.00 28.67 277 ALA A C 1
ATOM 2007 O O . ALA A 1 277 ? 6.307 28.249 -24.767 1.00 28.67 277 ALA A O 1
ATOM 2008 N N . ARG A 1 278 ? 7.555 27.784 -26.581 1.00 27.92 278 ARG A N 1
ATOM 2009 C CA . ARG A 1 278 ? 7.864 29.176 -26.915 1.00 27.92 278 ARG A CA 1
ATOM 2010 C C . ARG A 1 278 ? 6.594 29.802 -27.483 1.00 27.92 278 ARG A C 1
ATOM 2012 O O . ARG A 1 278 ? 6.018 29.286 -28.433 1.00 27.92 278 ARG A O 1
ATOM 2019 N N . ARG A 1 279 ? 6.172 30.910 -26.878 1.00 31.83 279 ARG A N 1
ATOM 2020 C CA . ARG A 1 279 ? 5.189 31.824 -27.456 1.00 31.83 279 ARG A CA 1
ATOM 2021 C C . ARG A 1 279 ? 5.841 32.489 -28.667 1.00 31.83 279 ARG A C 1
ATOM 2023 O O . ARG A 1 279 ? 6.806 33.228 -28.490 1.00 31.83 279 ARG A O 1
ATOM 2030 N N . SER A 1 280 ? 5.316 32.225 -29.855 1.00 26.05 280 SER A N 1
ATOM 2031 C CA . SER A 1 280 ? 5.457 33.112 -31.008 1.00 26.05 280 SER A CA 1
ATOM 2032 C C . SER A 1 280 ? 4.159 33.901 -31.086 1.00 26.05 280 SER A C 1
ATOM 2034 O O . SER A 1 280 ? 3.086 33.314 -31.217 1.00 26.05 280 SER A O 1
ATOM 2036 N N . ALA A 1 281 ? 4.253 35.211 -30.895 1.00 30.59 281 ALA A N 1
ATOM 2037 C CA . ALA A 1 281 ? 3.212 36.139 -31.287 1.00 30.59 281 ALA A CA 1
ATOM 2038 C C . ALA A 1 281 ? 3.537 36.566 -32.722 1.00 30.59 281 ALA A C 1
ATOM 2040 O O . ALA A 1 281 ? 4.650 37.044 -32.934 1.00 30.59 281 ALA A O 1
ATOM 2041 N N . TRP A 1 282 ? 2.548 36.410 -33.608 1.00 32.47 282 TRP A N 1
ATOM 2042 C CA . TRP A 1 282 ? 2.549 36.754 -35.037 1.00 32.47 282 TRP A CA 1
ATOM 2043 C C . TRP A 1 282 ? 3.458 35.908 -35.936 1.00 32.47 282 TRP A C 1
ATOM 2045 O O . TRP A 1 282 ? 4.651 35.717 -35.615 1.00 32.47 282 TRP A O 1
#

Solvent-accessible surface area (backbone atoms only — not comparable to full-atom values): 16533 Å² total; per-residue (Å²): 126,78,68,61,82,65,64,38,77,31,67,20,50,22,42,46,78,78,41,45,77,76,48,47,78,41,91,92,39,75,59,44,70,46,78,42,90,49,36,24,34,20,36,30,34,68,59,87,64,63,94,91,58,87,67,60,40,37,39,40,36,27,85,38,24,43,83,41,63,48,42,29,34,64,44,79,38,76,90,84,63,39,33,44,60,44,77,54,82,68,67,97,76,56,68,80,82,56,48,51,59,50,40,32,50,20,54,45,50,24,50,51,51,51,55,54,52,56,52,48,55,59,45,59,75,69,70,69,58,74,71,55,54,60,49,50,73,60,64,60,78,71,29,35,36,37,41,47,49,53,32,47,76,49,40,44,87,86,47,59,47,74,64,70,94,82,66,85,47,63,71,51,44,34,74,42,37,70,82,74,52,47,69,61,75,40,38,64,66,52,14,42,33,38,10,46,40,50,20,52,49,56,46,74,38,56,65,91,80,40,33,77,87,40,72,68,32,42,50,50,48,50,55,50,29,54,52,35,40,54,52,17,54,50,51,50,52,50,52,53,52,50,56,55,51,58,56,63,73,73,67,86,74,95,73,94,76,82,89,80,93,77,81,81,84,82,82,71,92,65,96,73,85,82,79,79,80,75,85,77,81,131

Organism: NCBI:txid1081109